Protein AF-A0A2E4A7Z7-F1 (afdb_monomer)

Sequence (314 aa):
MNSPKKRVFTAFFAGGCFWNVEKELSRVMGVKNTQVGYMKGNIYKPEWGINDTGKSVKVETVKVDFYPQSKYPIILERFFKIHNPRSLDHQGNDKGSQYRGVVFYNSLKQKRDFELFIRKKKINTSSLRTVLLKATTFQIAEDFHQKYSFQKPCKNTKTENSGVFNRICKNNTQKAESPKSGKYYTKDYRKGKMVGKYNCSCCGSPLYSSKDTYESGSGWPSFKEPIQRSFILLNERTNEIRCTQCGLHLGHRISETKKTLRYDCINSVCLNFVPDKSMGFKGGSTQRKRQFKSTISNDKYKELIKKKRKKKKL

Secondary structure (DSSP, 8-state):
--------EEEEEE-S-HHHHHHHHHTSTTEEEEEEEEEEE-TTS-SBS---S---EEEEEEEEEE-GGGTHHHHHHHHHHHS-TT-SSEETTEESGGG--EEEESSHHHHHHHHHHHHHTT--GGG--PEEEE---EEEPPTTTTTGGG-----S---S-HHHHIIIIITT-S--PPTT-SGGGSHHHHTT-S-EEEEETTT--EEEEGGGEE--SSSS-EESS-S-GGGEEE-TTT-EEEETTT--EEEEEEEETTTTEEEEEE-GGGEEEEE-TTS------------------HHHHHHHHHHHHHTT--

pLDDT: mean 80.91, std 18.43, range [28.27, 98.19]

Mean predicted aligned error: 13.25 Å

Solvent-accessible surface area (backbone atoms only — not comparable to full-atom values): 17428 Å² total; per-residue (Å²): 132,84,75,76,81,74,67,70,49,74,45,38,42,22,48,9,68,33,39,60,51,40,53,63,54,54,68,42,71,50,32,53,48,66,46,41,24,35,30,60,44,67,61,80,70,47,85,36,48,64,71,76,97,66,78,78,42,62,24,29,22,23,42,39,33,25,33,76,88,30,41,71,67,57,51,48,54,52,52,65,71,72,37,61,48,62,31,75,33,28,33,92,89,46,75,40,67,37,16,26,28,33,41,33,31,85,46,74,64,51,47,52,50,48,56,51,46,42,60,74,69,65,56,62,61,92,58,25,26,38,23,37,40,76,58,66,69,75,44,76,51,60,76,78,58,48,65,43,68,21,57,51,85,59,81,69,62,48,49,92,41,66,71,60,24,46,54,27,24,68,62,56,39,100,58,75,71,63,69,59,69,37,86,40,44,42,70,50,47,26,68,29,71,53,56,32,35,32,14,34,15,52,76,58,52,70,36,32,40,24,88,30,37,33,82,78,83,76,29,48,34,25,26,55,54,54,70,42,65,57,45,43,40,73,39,87,88,79,27,37,30,24,34,41,82,30,46,39,34,35,38,35,54,47,72,44,83,93,71,80,41,55,32,38,41,32,41,35,42,36,36,33,79,44,73,43,84,90,59,80,80,86,70,82,83,80,83,81,80,80,84,78,85,82,90,72,69,77,65,65,62,56,55,57,56,56,60,61,64,66,72,76,79,119

Nearest PDB structures (foldseek):
  7e43-assembly2_A  TM=4.566E-01  e=1.229E-20  Helicobacter pylori 26695
  7e43-assembly1_B  TM=4.561E-01  e=2.677E-20  Helicobacter pylori 26695
  2j89-assembly1_A  TM=8.208E-01  e=7.147E-12  Populus trichocarpa
  3bqe-assembly1_A  TM=8.181E-01  e=7.386E-11  Neisseria meningitidis Z2491
  3bqf-assembly1_A  TM=8.228E-01  e=2.598E-10  Neisseria meningitidis Z2491

Structure (mmCIF, N/CA/C/O backbone):
data_AF-A0A2E4A7Z7-F1
#
_entry.id   AF-A0A2E4A7Z7-F1
#
loop_
_atom_site.group_PDB
_atom_site.id
_atom_site.type_symbol
_atom_site.label_atom_id
_atom_site.label_alt_id
_atom_site.label_comp_id
_atom_site.label_asym_id
_atom_site.label_entity_id
_atom_site.label_seq_id
_atom_site.pdbx_PDB_ins_code
_atom_site.Cartn_x
_atom_site.Cartn_y
_atom_site.Cartn_z
_atom_site.occupancy
_atom_site.B_iso_or_equiv
_atom_site.auth_seq_id
_atom_site.auth_comp_id
_atom_site.auth_asym_id
_atom_site.auth_atom_id
_atom_site.pdbx_PDB_model_num
ATOM 1 N N . MET A 1 1 ? -8.202 11.595 -25.616 1.00 33.88 1 MET A N 1
ATOM 2 C CA . MET A 1 1 ? -9.377 11.635 -24.718 1.00 33.88 1 MET A CA 1
ATOM 3 C C . MET A 1 1 ? -8.927 11.216 -23.326 1.00 33.88 1 MET A C 1
ATOM 5 O O . MET A 1 1 ? -8.494 10.085 -23.157 1.00 33.88 1 MET A O 1
ATOM 9 N N . ASN A 1 2 ? -8.928 12.137 -22.360 1.00 36.78 2 ASN A N 1
ATOM 10 C CA . ASN A 1 2 ? -8.608 11.811 -20.969 1.00 36.78 2 ASN A CA 1
ATOM 11 C C . ASN A 1 2 ? -9.738 10.948 -20.400 1.00 36.78 2 ASN A C 1
ATOM 13 O O . ASN A 1 2 ? -10.866 11.422 -20.290 1.00 36.78 2 ASN A O 1
ATOM 17 N N . SER A 1 3 ? -9.449 9.697 -20.035 1.00 40.41 3 SER A N 1
ATOM 18 C CA . SER A 1 3 ? -10.377 8.879 -19.250 1.00 40.41 3 SER A CA 1
ATOM 19 C C . SER A 1 3 ? -10.831 9.679 -18.020 1.00 40.41 3 SER A C 1
ATOM 21 O O . SER A 1 3 ? -9.968 10.228 -17.323 1.00 40.41 3 SER A O 1
ATOM 23 N N . PRO A 1 4 ? -12.141 9.768 -17.721 1.00 45.22 4 PRO A N 1
ATOM 24 C CA . PRO A 1 4 ? -12.626 10.543 -16.585 1.00 45.22 4 PRO A CA 1
ATOM 25 C C . PRO A 1 4 ? -11.915 10.076 -15.311 1.00 45.22 4 PRO A C 1
ATOM 27 O O . PRO A 1 4 ? -11.806 8.870 -15.058 1.00 45.22 4 PRO A O 1
ATOM 30 N N . LYS A 1 5 ? -11.382 11.023 -14.521 1.00 55.19 5 LYS A N 1
ATOM 31 C CA . LYS A 1 5 ? -10.723 10.721 -13.240 1.00 55.19 5 LYS A CA 1
ATOM 32 C C . LYS A 1 5 ? -11.724 9.962 -12.367 1.00 55.19 5 LYS A C 1
ATOM 34 O O . LYS A 1 5 ? -12.629 10.558 -11.791 1.00 55.19 5 LYS A O 1
ATOM 39 N N . LYS A 1 6 ? -11.580 8.634 -12.290 1.00 68.50 6 LYS A N 1
ATOM 40 C CA . LYS A 1 6 ? -12.450 7.788 -11.464 1.00 68.50 6 LYS A CA 1
ATOM 41 C C . LYS A 1 6 ? -12.414 8.309 -10.030 1.00 68.50 6 LYS A C 1
ATOM 43 O O . LYS A 1 6 ? -11.330 8.443 -9.461 1.00 68.50 6 LYS A O 1
ATOM 48 N N . ARG A 1 7 ? -13.593 8.584 -9.463 1.00 86.75 7 ARG A N 1
ATOM 49 C CA . ARG A 1 7 ? -13.748 8.988 -8.061 1.00 86.75 7 ARG A CA 1
ATOM 50 C C . ARG A 1 7 ? -13.060 7.958 -7.163 1.00 86.75 7 ARG A C 1
ATOM 52 O O . ARG A 1 7 ? -13.212 6.757 -7.375 1.00 86.75 7 ARG A O 1
ATOM 59 N N . VAL A 1 8 ? -12.288 8.431 -6.191 1.00 88.19 8 VAL A N 1
ATOM 60 C CA . VAL A 1 8 ? -11.593 7.597 -5.203 1.00 88.19 8 VAL A CA 1
ATOM 61 C C . VAL A 1 8 ? -12.142 7.949 -3.830 1.00 88.19 8 VAL A C 1
ATOM 63 O O . VAL A 1 8 ? -12.360 9.122 -3.534 1.00 88.19 8 VAL A O 1
ATOM 66 N N . PHE A 1 9 ? -12.384 6.931 -3.017 1.00 94.06 9 PHE A N 1
ATOM 67 C CA . PHE A 1 9 ? -12.802 7.061 -1.627 1.00 94.06 9 PHE A CA 1
ATOM 68 C C . PHE A 1 9 ? -11.686 6.565 -0.714 1.00 94.06 9 PHE A C 1
ATOM 70 O O . PHE A 1 9 ? -10.897 5.716 -1.121 1.00 94.06 9 PHE A O 1
ATOM 77 N N . THR A 1 10 ? -11.657 7.060 0.520 1.00 96.06 10 THR A N 1
ATOM 78 C CA . THR A 1 10 ? -10.648 6.689 1.518 1.00 96.06 10 THR A CA 1
ATOM 79 C C . THR A 1 10 ? -11.323 6.141 2.766 1.00 96.06 10 THR A C 1
ATOM 81 O O . THR A 1 10 ? -12.335 6.687 3.201 1.00 96.06 10 THR A O 1
ATOM 84 N N . ALA A 1 11 ? -10.766 5.085 3.349 1.00 97.31 11 ALA A N 1
ATOM 85 C CA . ALA A 1 11 ? -11.168 4.504 4.627 1.00 97.31 11 ALA A CA 1
ATOM 86 C C . ALA A 1 11 ? -9.934 4.173 5.478 1.00 97.31 11 ALA A C 1
ATOM 88 O O . ALA A 1 11 ? -8.836 4.047 4.935 1.00 97.31 11 ALA A O 1
ATOM 89 N N . PHE A 1 12 ? -10.111 4.016 6.790 1.00 98.06 12 PHE A N 1
ATOM 90 C CA . PHE A 1 12 ? -9.013 3.749 7.717 1.00 98.06 12 PHE A CA 1
ATOM 91 C C . PHE A 1 12 ? -9.365 2.617 8.682 1.00 98.06 12 PHE A C 1
ATOM 93 O O . PHE A 1 12 ? -10.461 2.591 9.248 1.00 98.06 12 PHE A O 1
ATOM 100 N N . PHE A 1 13 ? -8.421 1.700 8.875 1.00 98.19 13 PHE A N 1
ATOM 101 C CA . PHE A 1 13 ? -8.607 0.495 9.679 1.00 98.19 13 PHE A CA 1
ATOM 102 C C . PHE A 1 13 ? -7.368 0.232 10.535 1.00 98.19 13 PHE A C 1
ATOM 104 O O . PHE A 1 13 ? -6.257 0.248 10.012 1.00 98.19 13 PHE A O 1
ATOM 111 N N . ALA A 1 14 ? -7.559 -0.050 11.817 1.00 96.88 14 ALA A N 1
ATOM 112 C CA . ALA A 1 14 ? -6.536 -0.530 12.739 1.00 96.88 14 ALA A CA 1
ATOM 113 C C . ALA A 1 14 ? -6.969 -1.886 13.290 1.00 96.88 14 ALA A C 1
ATOM 115 O O . ALA A 1 14 ? -8.140 -2.070 13.611 1.00 96.88 14 ALA A O 1
ATOM 116 N N . GLY A 1 15 ? -6.067 -2.854 13.376 1.00 95.94 15 GLY A N 1
ATOM 117 C CA . GLY A 1 15 ? -6.443 -4.212 13.768 1.00 95.94 15 GLY A CA 1
ATOM 118 C C . GLY A 1 15 ? -5.240 -5.106 13.978 1.00 95.94 15 GLY A C 1
ATOM 119 O O . GLY A 1 15 ? -5.210 -6.209 13.440 1.00 95.94 15 GLY A O 1
ATOM 120 N N . GLY A 1 16 ? -4.262 -4.621 14.743 1.00 95.12 16 GLY A N 1
ATOM 121 C CA . GLY A 1 16 ? -2.991 -5.301 14.993 1.00 95.12 16 GLY A CA 1
ATOM 122 C C . GLY A 1 16 ? -1.837 -4.639 14.259 1.00 95.12 16 GLY A C 1
ATOM 123 O O . GLY A 1 16 ? -1.984 -3.505 13.798 1.00 95.12 16 GLY A O 1
ATOM 124 N N . CYS A 1 17 ? -0.720 -5.359 14.115 1.00 95.88 17 CYS A N 1
ATOM 125 C CA . CYS A 1 17 ? 0.403 -4.896 13.309 1.00 95.88 17 CYS A CA 1
ATOM 126 C C . CYS A 1 17 ? -0.071 -4.507 11.897 1.00 95.88 17 CYS A C 1
ATOM 128 O O . CYS A 1 17 ? -0.540 -5.342 11.103 1.00 95.88 17 CYS A O 1
ATOM 130 N N . PHE A 1 18 ? 0.072 -3.227 11.554 1.00 96.94 18 PHE A N 1
ATOM 131 C CA . PHE A 1 18 ? -0.409 -2.670 10.290 1.00 96.94 18 PHE A CA 1
ATOM 132 C C . PHE A 1 18 ? 0.225 -3.307 9.045 1.00 96.94 18 PHE A C 1
ATOM 134 O O . PHE A 1 18 ? -0.343 -3.204 7.960 1.00 96.94 18 PHE A O 1
ATOM 141 N N . TRP A 1 19 ? 1.345 -4.028 9.176 1.00 93.50 19 TRP A N 1
ATOM 142 C CA . TRP A 1 19 ? 2.023 -4.692 8.068 1.00 93.50 19 TRP A CA 1
ATOM 143 C C . TRP A 1 19 ? 1.151 -5.793 7.472 1.00 93.50 19 TRP A C 1
ATOM 145 O O . TRP A 1 19 ? 0.995 -5.879 6.251 1.00 93.50 19 TRP A O 1
ATOM 155 N N . ASN A 1 20 ? 0.557 -6.624 8.331 1.00 92.81 20 ASN A N 1
ATOM 156 C CA . ASN A 1 20 ? -0.325 -7.692 7.882 1.00 92.81 20 ASN A CA 1
ATOM 157 C C . ASN A 1 20 ? -1.675 -7.129 7.419 1.00 92.81 20 ASN A C 1
ATOM 159 O O . ASN A 1 20 ? -2.183 -7.519 6.366 1.00 92.81 20 ASN A O 1
ATOM 163 N N . VAL A 1 21 ? -2.221 -6.154 8.155 1.00 96.31 21 VAL A N 1
ATOM 164 C CA . VAL A 1 21 ? -3.490 -5.503 7.798 1.00 96.31 21 VAL A CA 1
ATOM 165 C C . VAL A 1 21 ? -3.390 -4.847 6.416 1.00 96.31 21 VAL A C 1
ATOM 167 O O . VAL A 1 21 ? -4.259 -5.051 5.568 1.00 96.31 21 VAL A O 1
ATOM 170 N N . GLU A 1 22 ? -2.303 -4.124 6.136 1.00 94.69 22 GLU A N 1
ATOM 171 C CA . GLU A 1 22 ? -2.076 -3.474 4.846 1.00 94.69 22 GLU A CA 1
ATOM 172 C C . GLU A 1 22 ? -2.037 -4.488 3.705 1.00 94.69 22 GLU A C 1
ATOM 174 O O . GLU A 1 22 ? -2.700 -4.302 2.677 1.00 94.69 22 GLU A O 1
ATOM 179 N N . LYS A 1 23 ? -1.282 -5.573 3.894 1.00 89.00 23 LYS A N 1
ATOM 180 C CA . LYS A 1 23 ? -1.174 -6.658 2.921 1.00 89.00 23 LYS A CA 1
ATOM 181 C C . LYS A 1 23 ? -2.531 -7.248 2.589 1.00 89.00 23 LYS A C 1
ATOM 183 O O . LYS A 1 23 ? -2.858 -7.389 1.411 1.00 89.00 23 LYS A O 1
ATOM 188 N N . GLU A 1 24 ? -3.335 -7.565 3.593 1.00 92.00 24 GLU A N 1
ATOM 189 C CA . GLU A 1 24 ? -4.603 -8.238 3.349 1.00 92.00 24 GLU A CA 1
ATOM 190 C C . GLU A 1 24 ? -5.694 -7.316 2.797 1.00 92.00 24 GLU A C 1
ATOM 192 O O . GLU A 1 24 ? -6.495 -7.769 1.974 1.00 92.00 24 GLU A O 1
ATOM 197 N N . LEU A 1 25 ? -5.703 -6.030 3.164 1.00 93.69 25 LEU A N 1
ATOM 198 C CA . LEU A 1 25 ? -6.641 -5.056 2.597 1.00 93.69 25 LEU A CA 1
ATOM 199 C C . LEU A 1 25 ? -6.262 -4.634 1.173 1.00 93.69 25 LEU A C 1
ATOM 201 O O . LEU A 1 25 ? -7.148 -4.443 0.344 1.00 93.69 25 LEU A O 1
ATOM 205 N N . SER A 1 26 ? -4.969 -4.563 0.841 1.00 87.94 26 SER A N 1
ATOM 206 C CA . SER A 1 26 ? -4.518 -4.221 -0.520 1.00 87.94 26 SER A CA 1
ATOM 207 C C . SER A 1 26 ? -4.989 -5.200 -1.604 1.00 87.94 26 SER A C 1
ATOM 209 O O . SER A 1 26 ? -5.080 -4.835 -2.774 1.00 87.94 26 SER A O 1
ATOM 211 N N . ARG A 1 27 ? -5.290 -6.447 -1.221 1.00 84.44 27 ARG A N 1
ATOM 212 C CA . ARG A 1 27 ? -5.726 -7.523 -2.124 1.00 84.44 27 ARG A CA 1
ATOM 213 C C . ARG A 1 27 ? -7.213 -7.475 -2.453 1.00 84.44 27 ARG A C 1
ATOM 215 O O . ARG A 1 27 ? -7.669 -8.241 -3.300 1.00 84.44 27 ARG A O 1
ATOM 222 N N . VAL A 1 28 ? -7.981 -6.618 -1.784 1.00 87.12 28 VAL A N 1
ATOM 223 C CA . VAL A 1 28 ? -9.410 -6.479 -2.062 1.00 87.12 28 VAL A CA 1
ATOM 224 C C . VAL A 1 28 ? -9.587 -5.869 -3.450 1.00 87.12 28 VAL A C 1
ATOM 226 O O . VAL A 1 28 ? -9.039 -4.811 -3.759 1.00 87.12 28 VAL A O 1
ATOM 229 N N . MET A 1 29 ? -10.359 -6.543 -4.305 1.00 81.69 29 MET A N 1
ATOM 230 C CA . MET A 1 29 ? -10.572 -6.119 -5.688 1.00 81.69 29 MET A CA 1
ATOM 231 C C . MET A 1 29 ? -11.048 -4.666 -5.748 1.00 81.69 29 MET A C 1
ATOM 233 O O . MET A 1 29 ? -12.078 -4.338 -5.166 1.00 81.69 29 MET A O 1
ATOM 237 N N . GLY A 1 30 ? -10.300 -3.834 -6.486 1.00 81.38 30 GLY A N 1
ATOM 238 C CA . GLY A 1 30 ? -10.528 -2.406 -6.750 1.00 81.38 30 GLY A CA 1
ATOM 239 C C . GLY A 1 30 ? -10.060 -1.437 -5.647 1.00 81.38 30 GLY A C 1
ATOM 240 O O . GLY A 1 30 ? -10.239 -0.219 -5.792 1.00 81.38 30 GLY A O 1
ATOM 241 N N . VAL A 1 31 ? -9.429 -1.949 -4.583 1.00 86.62 31 VAL A N 1
ATOM 242 C CA . VAL A 1 31 ? -8.534 -1.124 -3.771 1.00 86.62 31 VAL A CA 1
ATOM 243 C C . VAL A 1 31 ? -7.460 -0.571 -4.703 1.00 86.62 31 VAL A C 1
ATOM 245 O O . VAL A 1 31 ? -6.846 -1.290 -5.491 1.00 86.62 31 VAL A O 1
ATOM 248 N N . LYS A 1 32 ? -7.314 0.751 -4.673 1.00 81.19 32 LYS A N 1
ATOM 249 C CA . LYS A 1 32 ? -6.392 1.507 -5.514 1.00 81.19 32 LYS A CA 1
ATOM 250 C C . LYS A 1 32 ? -5.023 1.596 -4.855 1.00 81.19 32 LYS A C 1
ATOM 252 O O . LYS A 1 32 ? -4.023 1.428 -5.541 1.00 81.19 32 LYS A O 1
ATOM 257 N N . ASN A 1 33 ? -4.991 1.931 -3.569 1.00 83.44 33 ASN A N 1
ATOM 258 C CA . ASN A 1 33 ? -3.760 2.147 -2.824 1.00 83.44 33 ASN A CA 1
ATOM 259 C C . ASN A 1 33 ? -3.978 1.864 -1.334 1.00 83.44 33 ASN A C 1
ATOM 261 O O . ASN A 1 33 ? -5.088 2.013 -0.826 1.00 83.44 33 ASN A O 1
ATOM 265 N N . THR A 1 34 ? -2.905 1.506 -0.636 1.00 90.88 34 THR A N 1
ATOM 266 C CA . THR A 1 34 ? -2.878 1.463 0.830 1.00 90.88 34 THR A CA 1
ATOM 267 C C . THR A 1 34 ? -1.634 2.172 1.361 1.00 90.88 34 THR A C 1
ATOM 269 O O . THR A 1 34 ? -0.652 2.292 0.630 1.00 90.88 34 THR A O 1
ATOM 272 N N . GLN A 1 35 ? -1.683 2.684 2.586 1.00 91.31 35 GLN A N 1
ATOM 273 C CA . GLN A 1 35 ? -0.528 3.252 3.291 1.00 91.31 35 GLN A CA 1
ATOM 274 C C . GLN A 1 35 ? -0.660 2.928 4.776 1.00 91.31 35 GLN A C 1
ATOM 276 O O . GLN A 1 35 ? -1.773 2.971 5.306 1.00 91.31 35 GLN A O 1
ATOM 281 N N . VAL A 1 36 ? 0.453 2.648 5.447 1.00 94.75 36 VAL A N 1
ATOM 282 C CA . VAL A 1 36 ? 0.473 2.460 6.903 1.00 94.75 36 VAL A CA 1
ATOM 283 C C . VAL A 1 36 ? 0.872 3.743 7.619 1.00 94.75 36 VAL A C 1
ATOM 285 O O . VAL A 1 36 ? 1.566 4.604 7.073 1.00 94.75 36 VAL A O 1
ATOM 288 N N . GLY A 1 37 ? 0.380 3.907 8.835 1.00 94.94 37 GLY A N 1
ATOM 289 C CA . GLY A 1 37 ? 0.603 5.099 9.630 1.00 94.94 37 GLY A CA 1
ATOM 290 C C . GLY A 1 37 ? -0.004 4.976 11.010 1.00 94.94 37 G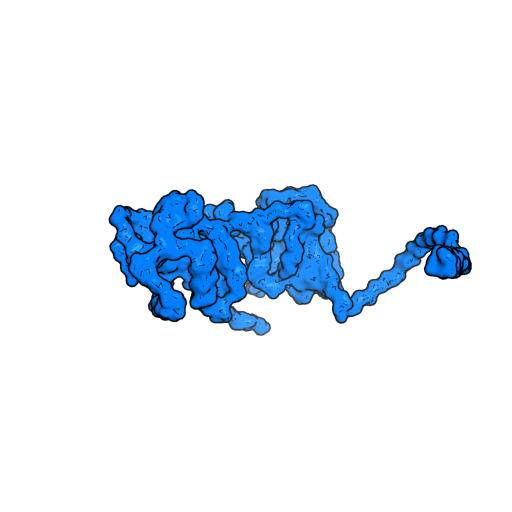LY A C 1
ATOM 291 O O . GLY A 1 37 ? -0.428 3.906 11.433 1.00 94.94 37 GLY A O 1
ATOM 292 N N . TYR A 1 38 ? -0.075 6.102 11.694 1.00 94.06 38 TYR A N 1
ATOM 293 C CA . TYR A 1 38 ? -0.579 6.209 13.047 1.00 94.06 38 TYR A CA 1
ATOM 294 C C . TYR A 1 38 ? -1.746 7.190 13.065 1.00 94.06 38 TYR A C 1
ATOM 296 O O . TYR A 1 38 ? -1.661 8.286 12.505 1.00 94.06 38 TYR A O 1
ATOM 304 N N . MET A 1 39 ? -2.840 6.823 13.724 1.00 93.19 39 MET A N 1
ATOM 305 C CA . MET A 1 39 ? -3.963 7.728 13.961 1.00 93.19 39 MET A CA 1
ATOM 306 C C . MET A 1 39 ? -4.242 7.799 15.458 1.00 93.19 39 MET A C 1
ATOM 308 O O . MET A 1 39 ? -4.220 6.782 16.152 1.00 93.19 39 MET A O 1
ATOM 312 N N . LYS A 1 40 ? -4.483 9.008 15.976 1.00 84.56 40 LYS A N 1
ATOM 313 C CA . LYS A 1 40 ? -4.916 9.164 17.367 1.00 84.56 40 LYS A CA 1
ATOM 314 C C . LYS A 1 40 ? -6.379 8.752 17.476 1.00 84.56 40 LYS A C 1
ATOM 316 O O . LYS A 1 40 ? -7.243 9.360 16.839 1.00 84.56 40 LYS A O 1
ATOM 321 N N . GLY A 1 41 ? -6.649 7.747 18.299 1.00 67.62 41 GLY A N 1
ATOM 322 C CA . GLY A 1 41 ? -8.003 7.374 18.687 1.00 67.62 41 GLY A CA 1
ATOM 323 C C . GLY A 1 41 ? -8.315 7.943 20.062 1.00 67.62 41 GLY A C 1
ATOM 324 O O . GLY A 1 41 ? -7.679 7.551 21.040 1.00 67.62 41 GLY A O 1
ATOM 325 N N . ASN A 1 42 ? -9.304 8.837 20.160 1.00 68.69 42 ASN A N 1
ATOM 326 C CA . ASN A 1 42 ? -9.920 9.094 21.458 1.00 68.69 42 ASN A CA 1
ATOM 327 C C . ASN A 1 42 ? -10.848 7.921 21.787 1.00 68.69 42 ASN A C 1
ATOM 329 O O . ASN A 1 42 ? -12.047 7.950 21.520 1.00 68.69 42 ASN A O 1
ATOM 333 N N . ILE A 1 43 ? -10.256 6.870 22.343 1.00 61.91 43 ILE A N 1
ATOM 334 C CA . ILE A 1 43 ? -10.953 5.653 22.747 1.00 61.91 43 ILE A CA 1
ATOM 335 C C . ILE A 1 43 ? -11.823 5.865 24.002 1.00 61.91 43 ILE A C 1
ATOM 337 O O . ILE A 1 43 ? -12.453 4.933 24.467 1.00 61.91 43 ILE A O 1
ATOM 341 N N . TYR A 1 44 ? -11.938 7.072 24.557 1.00 58.09 44 TYR A N 1
ATOM 342 C CA . TYR A 1 44 ? -12.766 7.295 25.748 1.00 58.09 44 TYR A CA 1
ATOM 343 C C . TYR A 1 44 ? -14.278 7.395 25.449 1.00 58.09 44 TYR A C 1
ATOM 345 O O . TYR A 1 44 ? -15.098 7.065 26.298 1.00 58.09 44 TYR A O 1
ATOM 353 N N . LYS A 1 45 ? -14.674 7.819 24.241 1.00 62.06 45 LYS A N 1
ATOM 354 C CA . LYS A 1 45 ? -16.089 7.901 23.820 1.00 62.06 45 LYS A CA 1
ATOM 355 C C . LYS A 1 45 ? -16.272 7.322 22.418 1.00 62.06 45 LYS A C 1
ATOM 357 O O . LYS A 1 45 ? -16.435 8.086 21.462 1.00 62.06 45 LYS A O 1
ATOM 362 N N . PRO A 1 46 ? -16.178 5.993 22.256 1.00 59.78 46 PRO A N 1
ATOM 363 C CA . PRO A 1 46 ? -16.452 5.396 20.966 1.00 59.78 46 PRO A CA 1
ATOM 364 C C . PRO A 1 46 ? -17.939 5.527 20.630 1.00 59.78 46 PRO A C 1
ATOM 366 O O . PRO A 1 46 ? -18.792 5.496 21.512 1.00 59.78 46 PRO A O 1
ATOM 369 N N . GLU A 1 47 ? -18.262 5.634 19.343 1.00 64.56 47 GLU A N 1
ATOM 370 C CA . GLU A 1 47 ? -19.663 5.554 18.914 1.00 64.56 47 GLU A CA 1
ATOM 371 C C . GLU A 1 47 ? -20.181 4.107 18.954 1.00 64.56 47 GLU A C 1
ATOM 373 O O . GLU A 1 47 ? -21.386 3.890 19.010 1.00 64.56 47 GLU A O 1
ATOM 378 N N . TRP A 1 48 ? -19.263 3.129 18.935 1.00 55.84 48 TRP A N 1
ATOM 379 C CA . TRP A 1 48 ? -19.521 1.691 19.052 1.00 55.84 48 TRP A CA 1
ATOM 380 C C . TRP A 1 48 ? -18.354 0.956 19.726 1.00 55.84 48 TRP A C 1
ATOM 382 O O . TRP A 1 48 ? -17.202 1.254 19.416 1.00 55.84 48 TRP A O 1
ATOM 392 N N . GLY A 1 49 ? -18.658 -0.064 20.540 1.00 54.91 49 GLY A N 1
ATOM 393 C CA . GLY A 1 49 ? -17.699 -0.956 21.217 1.00 54.91 49 GLY A CA 1
ATOM 394 C C . GLY A 1 49 ? -17.406 -0.566 22.675 1.00 54.91 49 GLY A C 1
ATOM 395 O O . GLY A 1 49 ? -17.731 0.538 23.102 1.00 54.91 49 GLY A O 1
ATOM 396 N N . ILE A 1 50 ? -16.829 -1.494 23.450 1.00 56.72 50 ILE A N 1
ATOM 397 C CA . ILE A 1 50 ? -16.524 -1.307 24.884 1.00 56.72 50 ILE A CA 1
ATOM 398 C C . ILE A 1 50 ? -15.036 -1.003 25.073 1.00 56.72 50 ILE A C 1
ATOM 400 O O . ILE A 1 50 ? -14.189 -1.745 24.569 1.00 56.72 50 ILE A O 1
ATOM 404 N N . ASN A 1 51 ? -14.727 0.044 25.844 1.00 60.25 51 ASN A N 1
ATOM 405 C CA . ASN A 1 51 ? -13.363 0.453 26.174 1.00 60.25 51 ASN A CA 1
ATOM 406 C C . ASN A 1 51 ? -13.138 0.486 27.686 1.00 60.25 51 ASN A C 1
ATOM 408 O O . ASN A 1 51 ? -14.067 0.753 28.444 1.00 60.25 51 ASN A O 1
ATOM 412 N N . ASP A 1 52 ? -11.895 0.224 28.086 1.00 50.94 52 ASP A N 1
ATOM 413 C CA . ASP A 1 52 ? -11.414 0.412 29.451 1.00 50.94 52 ASP A CA 1
ATOM 414 C C . ASP A 1 52 ? -10.621 1.728 29.536 1.00 50.94 52 ASP A C 1
ATOM 416 O O . ASP A 1 52 ? -10.083 2.226 28.541 1.00 50.94 52 ASP A O 1
ATOM 420 N N . THR A 1 53 ? -10.634 2.318 30.721 1.00 47.38 53 THR A N 1
ATOM 421 C CA . THR A 1 53 ? -10.148 3.650 31.083 1.00 47.38 53 THR A CA 1
ATOM 422 C C . THR A 1 53 ? -8.665 3.864 30.736 1.00 47.38 53 THR A C 1
ATOM 424 O O . THR A 1 53 ? -7.764 3.300 31.347 1.00 47.38 53 THR A O 1
ATOM 427 N N . GLY A 1 54 ? -8.379 4.709 29.736 1.00 53.69 54 GLY A N 1
ATOM 428 C CA . GLY A 1 54 ? -7.008 5.002 29.296 1.00 53.69 54 GLY A CA 1
ATOM 429 C C . GLY A 1 54 ? -6.866 6.272 28.441 1.00 53.69 54 GLY A C 1
ATOM 430 O O . GLY A 1 54 ? -7.836 6.773 27.871 1.00 53.69 54 GLY A O 1
ATOM 431 N N . LYS A 1 55 ? -5.637 6.816 28.375 1.00 55.78 55 LYS A N 1
ATOM 432 C CA . LYS A 1 55 ? -5.255 8.050 27.644 1.00 55.78 55 LYS A CA 1
ATOM 433 C C . LYS A 1 55 ? -5.333 7.880 26.112 1.00 55.78 55 LYS A C 1
ATOM 435 O O . LYS A 1 55 ? -5.283 6.770 25.594 1.00 55.78 55 LYS A O 1
ATOM 440 N N . SER A 1 56 ? -5.387 8.996 25.371 1.00 63.69 56 SER A N 1
ATOM 441 C CA . SER A 1 56 ? -5.285 9.021 23.896 1.00 63.69 56 SER A CA 1
ATOM 442 C C . SER A 1 56 ? -4.032 8.285 23.409 1.00 63.69 56 SER A C 1
ATOM 444 O O . SER A 1 56 ? -2.915 8.723 23.678 1.00 63.69 56 SER A O 1
ATOM 446 N N . VAL A 1 57 ? -4.216 7.246 22.597 1.00 73.31 57 VAL A N 1
ATOM 447 C CA . VAL A 1 57 ? -3.139 6.404 22.053 1.00 73.31 57 VAL A CA 1
ATOM 448 C C . VAL A 1 57 ? -3.000 6.585 20.543 1.00 73.31 57 VAL A C 1
ATOM 450 O O . VAL A 1 57 ? -3.977 6.844 19.832 1.00 73.31 57 VAL A O 1
ATOM 453 N N . LYS A 1 58 ? -1.762 6.491 20.046 1.00 84.88 58 LYS A N 1
ATOM 454 C CA . LYS A 1 58 ? -1.489 6.369 18.610 1.00 84.88 58 LYS A CA 1
ATOM 455 C C . LYS A 1 58 ? -1.702 4.908 18.222 1.00 84.88 58 LYS A C 1
ATOM 457 O O . LYS A 1 58 ? -1.027 4.039 18.759 1.00 84.88 58 LYS A O 1
ATOM 462 N N . VAL A 1 59 ? -2.633 4.659 17.311 1.00 92.69 59 VAL A N 1
ATOM 463 C CA . VAL A 1 59 ? -2.990 3.310 16.860 1.00 92.69 59 VAL A CA 1
ATOM 464 C C . VAL A 1 59 ? -2.405 3.068 15.475 1.00 92.69 59 VAL A C 1
ATOM 466 O O . VAL A 1 59 ? -2.530 3.928 14.593 1.00 92.69 59 VAL A O 1
ATOM 469 N N . GLU A 1 60 ? -1.787 1.908 15.271 1.00 96.12 60 GLU A N 1
ATOM 470 C CA . GLU A 1 60 ? -1.314 1.473 13.960 1.00 96.12 60 GLU A CA 1
ATOM 471 C C . GLU A 1 60 ? -2.493 1.319 13.000 1.00 96.12 60 GLU A C 1
ATOM 473 O O . GLU A 1 60 ? -3.402 0.517 13.196 1.00 96.12 60 GLU A O 1
ATOM 478 N N . THR A 1 61 ? -2.500 2.140 11.957 1.00 97.62 61 THR A N 1
ATOM 479 C CA . THR A 1 61 ? -3.650 2.350 11.085 1.00 97.62 61 THR A CA 1
ATOM 480 C C . THR A 1 61 ? -3.244 2.197 9.626 1.00 97.62 61 THR A C 1
ATOM 482 O O . THR A 1 61 ? -2.224 2.718 9.177 1.00 97.62 61 THR A O 1
ATOM 485 N N . VAL A 1 62 ? -4.090 1.529 8.852 1.00 98.12 62 VAL A N 1
ATOM 486 C CA . VAL A 1 62 ? -3.984 1.410 7.401 1.00 98.12 62 VAL A CA 1
ATOM 487 C C . VAL A 1 62 ? -4.983 2.357 6.750 1.00 98.12 62 VAL A C 1
ATOM 489 O O . VAL A 1 62 ? -6.193 2.205 6.919 1.00 98.12 62 VAL A O 1
ATOM 492 N N . LYS A 1 63 ? -4.485 3.302 5.952 1.00 97.69 63 LYS A N 1
ATOM 493 C CA . LYS A 1 63 ? -5.280 4.074 4.992 1.00 97.69 63 LYS A CA 1
ATOM 494 C C . LYS A 1 63 ? -5.521 3.224 3.748 1.00 97.69 63 LYS A C 1
ATOM 496 O O . LYS A 1 63 ? -4.574 2.690 3.176 1.00 97.69 63 LYS A O 1
ATOM 501 N N . VAL A 1 64 ? -6.770 3.132 3.304 1.00 95.88 64 VAL A N 1
ATOM 502 C CA . VAL A 1 64 ? -7.194 2.385 2.114 1.00 95.88 64 VAL A CA 1
ATOM 503 C C . VAL A 1 64 ? -7.911 3.330 1.161 1.00 95.88 64 VAL A C 1
ATOM 505 O O . VAL A 1 64 ? -9.009 3.798 1.455 1.00 95.88 64 VAL A O 1
ATOM 508 N N . ASP A 1 65 ? -7.307 3.578 0.003 1.00 93.38 65 ASP A N 1
ATOM 509 C CA . ASP A 1 65 ? -7.927 4.306 -1.100 1.00 93.38 65 ASP A CA 1
ATOM 510 C C . ASP A 1 65 ? -8.527 3.299 -2.083 1.00 93.38 65 ASP A C 1
ATOM 512 O O . ASP A 1 65 ? -7.846 2.373 -2.526 1.00 93.38 65 ASP A O 1
ATOM 516 N N . PHE A 1 66 ? -9.790 3.464 -2.460 1.00 89.81 66 PHE A N 1
ATOM 517 C CA . PHE A 1 66 ? -10.512 2.494 -3.280 1.00 89.81 66 PHE A CA 1
ATOM 518 C C . PHE A 1 66 ? -11.463 3.164 -4.269 1.00 89.81 66 PHE A C 1
ATOM 520 O O . PHE A 1 66 ? -11.951 4.277 -4.063 1.00 89.81 66 PHE A O 1
ATOM 527 N N . TYR A 1 67 ? -11.714 2.480 -5.380 1.00 87.12 67 TYR A N 1
ATOM 528 C CA . TYR A 1 67 ? -12.689 2.922 -6.369 1.00 87.12 67 TYR A CA 1
ATOM 529 C C . TYR A 1 67 ? -14.110 2.462 -5.991 1.00 87.12 67 TYR A C 1
ATOM 531 O O . TYR A 1 67 ? -14.252 1.485 -5.253 1.00 87.12 67 TYR A O 1
ATOM 539 N N . PRO A 1 68 ? -15.172 3.096 -6.530 1.00 84.44 68 PRO A N 1
ATOM 540 C CA . PRO A 1 68 ? -16.560 2.746 -6.226 1.00 84.44 68 PRO A CA 1
ATOM 541 C C . PRO A 1 68 ? -16.896 1.248 -6.331 1.00 84.44 68 PRO A C 1
ATOM 543 O O . PRO A 1 68 ? -17.730 0.764 -5.565 1.00 84.44 68 PRO A O 1
ATOM 546 N N . GLN A 1 69 ? -16.239 0.499 -7.230 1.00 75.69 69 GLN A N 1
ATOM 547 C CA . GLN A 1 69 ? -16.473 -0.943 -7.370 1.00 75.69 69 GLN A CA 1
ATOM 548 C C . GLN A 1 69 ? -16.140 -1.758 -6.108 1.00 75.69 69 GLN A C 1
ATOM 550 O O . GLN A 1 69 ? -16.794 -2.761 -5.847 1.00 75.69 69 GLN A O 1
ATOM 555 N N . SER A 1 70 ? -15.188 -1.315 -5.284 1.00 71.06 70 SER A N 1
ATOM 556 C CA . SER A 1 70 ? -14.737 -2.029 -4.075 1.00 71.06 70 SER A CA 1
ATOM 557 C C . SER A 1 70 ? -15.562 -1.746 -2.841 1.00 71.06 70 SER A C 1
ATOM 559 O O . SER A 1 70 ? -15.052 -1.974 -1.751 1.00 71.06 70 SER A O 1
ATOM 561 N N . LYS A 1 71 ? -16.772 -1.192 -3.024 1.00 87.38 71 LYS A N 1
ATOM 562 C CA . LYS A 1 71 ? -17.785 -0.832 -2.018 1.00 87.38 71 LYS A CA 1
ATOM 563 C C . LYS A 1 71 ? -17.326 -1.064 -0.576 1.00 87.38 71 LYS A C 1
ATOM 565 O O . LYS A 1 71 ? -17.136 -2.206 -0.178 1.00 87.38 71 LYS A O 1
ATOM 570 N N . TYR A 1 72 ? -17.269 -0.008 0.230 1.00 93.81 72 TYR A N 1
ATOM 571 C CA . TYR A 1 72 ? -16.818 -0.036 1.630 1.00 93.81 72 TYR A CA 1
ATOM 572 C C . TYR A 1 72 ? -17.202 -1.301 2.456 1.00 93.81 72 TYR A C 1
ATOM 574 O O . TYR A 1 72 ? -16.315 -1.842 3.118 1.00 93.81 72 TYR A O 1
ATOM 582 N N . PRO A 1 73 ? -18.425 -1.876 2.355 1.00 94.44 73 PRO A N 1
ATOM 583 C CA . PRO A 1 73 ? -18.766 -3.157 2.995 1.00 94.44 73 PRO A CA 1
ATOM 584 C C . PRO A 1 73 ? -17.883 -4.371 2.644 1.00 94.44 73 PRO A C 1
ATOM 586 O O . PRO A 1 73 ? -17.695 -5.240 3.489 1.00 94.44 73 PRO A O 1
ATOM 589 N N . ILE A 1 74 ? -17.328 -4.456 1.432 1.00 93.75 74 ILE A N 1
ATOM 590 C CA . ILE A 1 74 ? -16.419 -5.543 1.019 1.00 93.75 74 ILE A CA 1
ATOM 591 C C . ILE A 1 74 ? -15.082 -5.418 1.759 1.00 93.75 74 ILE A C 1
ATOM 593 O O . ILE A 1 74 ? -14.515 -6.414 2.208 1.00 93.75 74 ILE A O 1
ATOM 597 N N . ILE A 1 75 ? -14.592 -4.185 1.922 1.00 96.56 75 ILE A N 1
ATOM 598 C CA . ILE A 1 75 ? -13.365 -3.900 2.674 1.00 96.56 75 ILE A CA 1
ATOM 599 C C . ILE A 1 75 ? -13.591 -4.193 4.163 1.00 96.56 75 ILE A C 1
ATOM 601 O O . ILE A 1 75 ? -12.746 -4.843 4.774 1.00 96.56 75 ILE A O 1
ATOM 605 N N . LEU A 1 76 ? -14.751 -3.812 4.720 1.00 97.31 76 LEU A N 1
ATOM 606 C CA . LEU A 1 76 ? -15.162 -4.205 6.075 1.00 97.31 76 LEU A CA 1
ATOM 607 C C . LEU A 1 76 ? -15.183 -5.726 6.237 1.00 97.31 76 LEU A C 1
ATOM 609 O O . LEU A 1 76 ? -14.615 -6.250 7.190 1.00 97.31 76 LEU A O 1
ATOM 613 N N . GLU A 1 77 ? -15.776 -6.452 5.289 1.00 96.38 77 GLU A N 1
ATOM 614 C CA . GLU A 1 77 ? -15.800 -7.911 5.344 1.00 96.38 77 GLU A CA 1
ATOM 615 C C . GLU A 1 77 ? -14.392 -8.513 5.352 1.00 96.38 77 GLU A C 1
ATOM 617 O O . GLU A 1 77 ? -14.131 -9.442 6.118 1.00 96.38 77 GLU A O 1
ATOM 622 N N . ARG A 1 78 ? -13.465 -7.981 4.542 1.00 96.81 78 ARG A N 1
ATOM 623 C CA . ARG A 1 78 ? -12.070 -8.428 4.591 1.00 96.81 78 ARG A CA 1
ATOM 624 C C . ARG A 1 78 ? -11.436 -8.102 5.937 1.00 96.81 78 ARG A C 1
ATOM 626 O O . ARG A 1 78 ? -10.807 -8.983 6.510 1.00 96.81 78 ARG A O 1
ATOM 633 N N . PHE A 1 79 ? -11.626 -6.886 6.442 1.00 98.06 79 PHE A N 1
ATOM 634 C CA . PHE A 1 79 ? -11.075 -6.435 7.716 1.00 98.06 79 PHE A CA 1
ATOM 635 C C . PHE A 1 79 ? -11.523 -7.328 8.885 1.00 98.06 79 PHE A C 1
ATOM 637 O O . PHE A 1 79 ? -10.682 -7.850 9.611 1.00 98.06 79 PHE A O 1
ATOM 644 N N . PHE A 1 80 ? -12.820 -7.607 9.025 1.00 97.06 80 PHE A N 1
ATOM 645 C CA . PHE A 1 80 ? -13.350 -8.479 10.087 1.00 97.06 80 PHE A CA 1
ATOM 646 C C . PHE A 1 80 ? -12.952 -9.961 9.955 1.00 97.06 80 PHE A C 1
ATOM 648 O O . PHE A 1 80 ? -13.133 -10.717 10.903 1.00 97.06 80 PHE A O 1
ATOM 655 N N . LYS A 1 81 ? -12.392 -10.387 8.813 1.00 96.62 81 LYS A N 1
ATOM 656 C CA . LYS A 1 81 ? -11.825 -11.736 8.627 1.00 96.62 81 LYS A CA 1
ATOM 657 C C . LYS A 1 81 ? -10.349 -11.844 9.024 1.00 96.62 81 LYS A C 1
ATOM 659 O O . LYS A 1 81 ? -9.852 -12.960 9.114 1.00 96.62 81 LYS A O 1
ATOM 664 N N . ILE A 1 82 ? -9.639 -10.724 9.188 1.00 95.88 82 ILE A N 1
ATOM 665 C CA . ILE A 1 82 ? -8.173 -10.708 9.378 1.00 95.88 82 ILE A CA 1
ATOM 666 C C . ILE A 1 82 ? -7.725 -10.226 10.764 1.00 95.88 82 ILE A C 1
ATOM 668 O O . ILE A 1 82 ? -6.530 -10.241 11.035 1.00 95.88 82 ILE A O 1
ATOM 672 N N . HIS A 1 83 ? -8.657 -9.807 11.624 1.00 96.12 83 HIS A N 1
ATOM 673 C CA . HIS A 1 83 ? -8.399 -9.454 13.023 1.00 96.12 83 HIS A CA 1
ATOM 674 C C . HIS A 1 83 ? -9.458 -10.099 13.926 1.00 96.12 83 HIS A C 1
ATOM 676 O O . HIS A 1 83 ? -10.543 -10.452 13.461 1.00 96.12 83 HIS A O 1
ATOM 682 N N . ASN A 1 84 ? -9.162 -10.232 15.217 1.00 95.88 84 ASN A N 1
ATOM 683 C CA . ASN A 1 84 ? -10.122 -10.652 16.230 1.00 95.88 84 ASN A CA 1
ATOM 684 C C . ASN A 1 84 ? -10.902 -9.428 16.752 1.00 95.88 84 ASN A C 1
ATOM 686 O O . ASN A 1 84 ? -10.329 -8.621 17.491 1.00 95.88 84 ASN A O 1
ATOM 690 N N . PRO A 1 85 ? -12.206 -9.288 16.444 1.00 95.19 85 PRO A N 1
ATOM 691 C CA . PRO A 1 85 ? -12.980 -8.112 16.831 1.00 95.19 85 PRO A CA 1
ATOM 692 C C . PRO A 1 85 ? -13.406 -8.099 18.307 1.00 95.19 85 PRO A C 1
ATOM 694 O O . PRO A 1 85 ? -14.001 -7.125 18.765 1.00 95.19 85 PRO A O 1
ATOM 697 N N . ARG A 1 86 ? -13.140 -9.178 19.055 1.00 94.06 86 ARG A N 1
ATOM 698 C CA . ARG A 1 86 ? -13.443 -9.307 20.493 1.00 94.06 86 ARG A CA 1
ATOM 699 C C . ARG A 1 86 ? -12.227 -9.076 21.386 1.00 94.06 86 ARG A C 1
ATOM 701 O O . ARG A 1 86 ? -12.336 -9.152 22.603 1.00 94.06 86 ARG A O 1
ATOM 708 N N . SER A 1 87 ? -11.076 -8.825 20.776 1.00 92.25 87 SER A N 1
ATOM 709 C CA . SER A 1 87 ? -9.809 -8.656 21.471 1.00 92.25 87 SER A CA 1
ATOM 710 C C . SER A 1 87 ? -9.620 -7.222 21.964 1.00 92.25 87 SER A C 1
ATOM 712 O O . SER A 1 87 ? -9.844 -6.276 21.205 1.00 92.25 87 SER A O 1
ATOM 714 N N . LEU A 1 88 ? -9.193 -7.059 23.217 1.00 90.25 88 LEU A N 1
ATOM 715 C CA . LEU A 1 88 ? -8.897 -5.761 23.826 1.00 90.25 88 LEU A CA 1
ATOM 716 C C . LEU A 1 88 ? -7.383 -5.521 23.802 1.00 90.25 88 LEU A C 1
ATOM 718 O O . LEU A 1 88 ? -6.650 -6.271 24.428 1.00 90.25 88 LEU A O 1
ATOM 722 N N . ASP A 1 89 ? -6.917 -4.489 23.094 1.00 89.38 89 ASP A N 1
ATOM 723 C CA . ASP A 1 89 ? -5.498 -4.078 23.066 1.00 89.38 89 ASP A CA 1
ATOM 724 C C . ASP A 1 89 ? -4.491 -5.193 22.735 1.00 89.38 89 ASP A C 1
ATOM 726 O O . ASP A 1 89 ? -3.338 -5.156 23.158 1.00 89.38 89 ASP A O 1
ATOM 730 N N . HIS A 1 90 ? -4.902 -6.191 21.955 1.00 92.12 90 HIS A N 1
ATOM 731 C CA . HIS A 1 90 ? -3.977 -7.151 21.364 1.00 92.12 90 HIS A CA 1
ATOM 732 C C . HIS A 1 90 ? -4.543 -7.764 20.081 1.00 92.12 90 HIS A C 1
ATOM 734 O O . HIS A 1 90 ? -5.761 -7.813 19.888 1.00 92.12 90 HIS A O 1
ATOM 740 N N . GLN A 1 91 ? -3.676 -8.264 19.204 1.00 94.44 91 GLN A N 1
ATOM 741 C CA . GLN A 1 91 ? -4.044 -9.056 18.028 1.00 94.44 91 GLN A CA 1
ATOM 742 C C . GLN A 1 91 ? -2.994 -10.143 17.806 1.00 94.44 91 GLN A C 1
ATOM 744 O O . GLN A 1 91 ? -1.841 -9.860 17.496 1.00 94.44 91 GLN A O 1
ATOM 749 N N . GLY A 1 92 ? -3.384 -11.406 17.993 1.00 92.56 92 GLY A N 1
ATOM 750 C CA . GLY A 1 92 ? -2.413 -12.499 18.047 1.00 92.56 92 GLY A CA 1
ATOM 751 C C . GLY A 1 92 ? -1.393 -12.264 19.165 1.00 92.56 92 GLY A C 1
ATOM 752 O O . GLY A 1 92 ? -1.784 -12.052 20.314 1.00 92.56 92 GLY A O 1
ATOM 753 N N . ASN A 1 93 ? -0.106 -12.277 18.811 1.00 92.00 93 ASN A N 1
ATOM 754 C CA . ASN A 1 93 ? 1.004 -12.060 19.744 1.00 92.00 93 ASN A CA 1
ATOM 755 C C . ASN A 1 93 ? 1.308 -10.573 20.000 1.00 92.00 93 ASN A C 1
ATOM 757 O O . ASN A 1 93 ? 2.023 -10.262 20.951 1.00 92.00 93 ASN A O 1
ATOM 761 N N . ASP A 1 94 ? 0.761 -9.664 19.187 1.00 90.62 94 ASP A N 1
ATOM 762 C CA . ASP A 1 94 ? 0.992 -8.226 19.313 1.00 90.62 94 ASP A CA 1
ATOM 763 C C . ASP A 1 94 ? 0.129 -7.672 20.453 1.00 90.62 94 ASP A C 1
ATOM 765 O O . ASP A 1 94 ? -1.100 -7.675 20.356 1.00 90.62 94 ASP A O 1
ATOM 769 N N . LYS A 1 95 ? 0.758 -7.209 21.541 1.00 91.62 95 LYS A N 1
ATOM 770 C CA . LYS A 1 95 ? 0.089 -6.675 22.742 1.00 91.62 95 LYS A CA 1
ATOM 771 C C . LYS A 1 95 ? 0.365 -5.182 22.908 1.00 91.62 95 LYS A C 1
ATOM 773 O O . LYS A 1 95 ? 1.499 -4.736 22.746 1.00 91.62 95 LYS A O 1
ATOM 778 N N . GLY A 1 96 ? -0.669 -4.420 23.241 1.00 88.75 96 GLY A N 1
ATOM 779 C CA . GLY A 1 96 ? -0.621 -2.975 23.423 1.00 88.75 96 GLY A CA 1
ATOM 780 C C . GLY A 1 96 ? -1.778 -2.257 22.730 1.00 88.75 96 GLY A C 1
ATOM 781 O O . GLY A 1 96 ? -2.322 -2.705 21.719 1.00 88.75 96 GLY A O 1
ATOM 782 N N . SER A 1 97 ? -2.142 -1.095 23.263 1.00 88.19 97 SER A N 1
ATOM 783 C CA . SER A 1 97 ? -3.262 -0.289 22.771 1.00 88.19 97 SER A CA 1
ATOM 784 C C . SER A 1 97 ? -3.069 0.245 21.351 1.00 88.19 97 SER A C 1
ATOM 786 O O . SER A 1 97 ? -4.045 0.500 20.643 1.00 88.19 97 SER A O 1
ATOM 788 N N . GLN A 1 98 ? -1.822 0.321 20.882 1.00 89.38 98 GLN A N 1
ATOM 789 C CA . GLN A 1 98 ? -1.492 0.608 19.490 1.00 89.38 98 GLN A CA 1
ATOM 790 C C . GLN A 1 98 ? -1.994 -0.462 18.503 1.00 89.38 98 GLN A C 1
ATOM 792 O O . GLN A 1 98 ? -2.152 -0.159 17.323 1.00 89.38 98 GLN A O 1
ATOM 797 N N . TYR A 1 99 ? -2.296 -1.678 18.976 1.00 93.00 99 TYR A N 1
ATOM 798 C CA . TYR A 1 99 ? -2.771 -2.815 18.176 1.00 93.00 99 TYR A CA 1
ATOM 799 C C . TYR A 1 99 ? -4.286 -3.048 18.274 1.00 93.00 99 TYR A C 1
ATOM 801 O O . TYR A 1 99 ? -4.806 -4.035 17.745 1.00 93.00 99 TYR A O 1
ATOM 809 N N . ARG A 1 100 ? -5.020 -2.151 18.941 1.00 91.06 100 ARG A N 1
ATOM 810 C CA . ARG A 1 100 ? -6.475 -2.242 19.101 1.00 91.06 100 ARG A CA 1
ATOM 811 C C . ARG A 1 100 ? -7.206 -2.280 17.754 1.00 91.06 100 ARG A C 1
ATOM 813 O O . ARG A 1 100 ? -6.835 -1.603 16.797 1.00 91.06 100 ARG A O 1
ATOM 820 N N . GLY A 1 101 ? -8.315 -3.023 17.715 1.00 94.50 101 GLY A N 1
ATOM 821 C CA . GLY A 1 101 ? -9.278 -2.964 16.617 1.00 94.50 101 GLY A CA 1
ATOM 822 C C . GLY A 1 101 ? -9.999 -1.613 16.566 1.00 94.50 101 GLY A C 1
ATOM 823 O O . GLY A 1 101 ? -10.746 -1.273 17.482 1.00 94.50 101 GLY A O 1
ATOM 824 N N . VAL A 1 102 ? -9.822 -0.850 15.490 1.00 95.06 102 VAL A N 1
ATOM 825 C CA . VAL A 1 102 ? -10.527 0.416 15.250 1.00 95.06 102 VAL A CA 1
ATOM 826 C C . VAL A 1 102 ? -10.931 0.524 13.783 1.00 95.06 102 VAL A C 1
ATOM 828 O O . VAL A 1 102 ? -10.124 0.315 12.879 1.00 95.06 102 VAL A O 1
ATOM 831 N N . VAL A 1 103 ? -12.173 0.920 13.531 1.00 96.94 103 VAL A N 1
ATOM 832 C CA . VAL A 1 103 ? -12.599 1.446 12.232 1.00 96.94 103 VAL A CA 1
ATOM 833 C C . VAL A 1 103 ? -12.761 2.952 12.375 1.00 96.94 103 VAL A C 1
ATOM 835 O O . VAL A 1 103 ? -13.540 3.404 13.215 1.00 96.94 103 VAL A O 1
ATOM 838 N N . PHE A 1 104 ? -12.052 3.737 11.557 1.00 96.06 104 PHE A N 1
ATOM 839 C CA . PHE A 1 104 ? -12.270 5.181 11.528 1.00 96.06 104 PHE A CA 1
ATOM 840 C C . PHE A 1 104 ? -13.130 5.581 10.331 1.00 96.06 104 PHE A C 1
ATOM 842 O O . PHE A 1 104 ? -12.775 5.311 9.178 1.00 96.06 104 PHE A O 1
ATOM 849 N N . TYR A 1 105 ? -14.247 6.257 10.594 1.00 95.25 105 TYR A N 1
ATOM 850 C CA . TYR A 1 105 ? -15.103 6.807 9.549 1.00 95.25 105 TYR A CA 1
ATOM 851 C C . TYR A 1 105 ? -14.714 8.257 9.239 1.00 95.25 105 TYR A C 1
ATOM 853 O O . TYR A 1 105 ? -14.455 9.058 10.137 1.00 95.25 105 TYR A O 1
ATOM 861 N N . ASN A 1 106 ? -14.715 8.624 7.959 1.00 94.62 106 ASN A N 1
ATOM 862 C CA . ASN A 1 106 ? -14.517 10.008 7.503 1.00 94.62 106 ASN A CA 1
ATOM 863 C C . ASN A 1 106 ? -15.766 10.604 6.832 1.00 94.62 106 ASN A C 1
ATOM 865 O O . ASN A 1 106 ? -15.728 11.712 6.306 1.00 94.62 106 ASN A O 1
ATOM 869 N N . SER A 1 107 ? -16.880 9.867 6.835 1.00 95.38 107 SER A N 1
ATOM 870 C CA . SER A 1 107 ? -18.168 10.322 6.316 1.00 95.38 107 SER A CA 1
ATOM 871 C C . SER A 1 107 ? -19.328 9.646 7.043 1.00 95.38 107 SER A C 1
ATOM 873 O O . SER A 1 107 ? -19.219 8.500 7.485 1.00 95.38 107 SER A O 1
ATOM 875 N N . LEU A 1 108 ? -20.480 10.321 7.092 1.00 95.50 108 LEU A N 1
ATOM 876 C CA . LEU A 1 108 ? -21.713 9.746 7.647 1.00 95.50 108 LEU A CA 1
ATOM 877 C C . LEU A 1 108 ? -22.153 8.482 6.900 1.00 95.50 108 LEU A C 1
ATOM 879 O O . LEU A 1 108 ? -22.768 7.596 7.486 1.00 95.50 108 LEU A O 1
ATOM 883 N N . LYS A 1 109 ? -21.823 8.372 5.608 1.00 95.00 109 LYS A N 1
ATOM 884 C CA . LYS A 1 109 ? -22.097 7.159 4.840 1.00 95.00 109 LYS A CA 1
ATOM 885 C C . LYS A 1 109 ? -21.299 5.964 5.373 1.00 95.00 109 LYS A C 1
ATOM 887 O O . LYS A 1 109 ? -21.881 4.903 5.545 1.00 95.00 109 LYS A O 1
ATOM 892 N N . GLN A 1 110 ? -20.003 6.126 5.652 1.00 96.75 110 GLN A N 1
ATOM 893 C CA . GLN A 1 110 ? -19.182 5.044 6.215 1.00 96.75 110 GLN A CA 1
ATOM 894 C C . GLN A 1 110 ? -19.670 4.613 7.596 1.00 96.75 110 GLN A C 1
ATOM 896 O O . GLN A 1 110 ? -19.755 3.415 7.849 1.00 96.75 110 GLN A O 1
ATOM 901 N N . LYS A 1 111 ? -20.055 5.573 8.447 1.00 96.50 111 LYS A N 1
ATOM 902 C CA . LYS A 1 111 ? -20.678 5.285 9.744 1.00 96.50 111 LYS A CA 1
ATOM 903 C C . LYS A 1 111 ? -21.921 4.400 9.582 1.00 96.50 111 LYS A C 1
ATOM 905 O O . LYS A 1 111 ? -21.963 3.299 10.121 1.00 96.50 111 LYS A O 1
ATOM 910 N N . ARG A 1 112 ? -22.875 4.825 8.745 1.00 96.56 112 ARG A N 1
ATOM 911 C CA . ARG A 1 112 ? -24.101 4.055 8.459 1.00 96.56 112 ARG A CA 1
ATOM 912 C C . ARG A 1 112 ? -23.806 2.683 7.849 1.00 96.56 112 ARG A C 1
ATOM 914 O O . ARG A 1 112 ? -24.421 1.693 8.229 1.00 96.56 112 ARG A O 1
ATOM 921 N N . ASP A 1 113 ? -22.871 2.605 6.905 1.00 96.31 113 ASP A N 1
ATOM 922 C CA . ASP A 1 113 ? -22.489 1.341 6.269 1.00 96.31 113 ASP A CA 1
ATOM 923 C C . ASP A 1 113 ? -21.868 0.361 7.289 1.00 96.31 113 ASP A C 1
ATOM 925 O O . ASP A 1 113 ? -22.127 -0.840 7.204 1.00 96.31 113 ASP A O 1
ATOM 929 N N . PHE A 1 114 ? -21.084 0.854 8.258 1.00 96.69 114 PHE A N 1
ATOM 930 C CA . PHE A 1 114 ? -20.539 0.051 9.358 1.00 96.69 114 PHE A CA 1
ATOM 931 C C . PHE A 1 114 ? -21.649 -0.463 10.282 1.00 96.69 114 PHE A C 1
ATOM 933 O O . PHE A 1 114 ? -21.724 -1.662 10.538 1.00 96.69 114 PHE A O 1
ATOM 940 N N . GLU A 1 115 ? -22.555 0.409 10.724 1.00 95.44 115 GLU A N 1
ATOM 941 C CA . GLU A 1 115 ? -23.701 0.036 11.569 1.00 95.44 115 GLU A CA 1
ATOM 942 C C . GLU A 1 115 ? -24.573 -1.034 10.895 1.00 95.44 115 GLU A C 1
ATOM 944 O O . GLU A 1 115 ? -24.919 -2.061 11.487 1.00 95.44 115 GLU A O 1
ATOM 949 N N . LEU A 1 116 ? -24.859 -0.846 9.603 1.00 96.38 116 LEU A N 1
ATOM 950 C CA . LEU A 1 116 ? -25.572 -1.828 8.791 1.00 96.38 116 LEU A CA 1
ATOM 951 C C . LEU A 1 116 ? -24.799 -3.142 8.661 1.00 96.38 116 LEU A C 1
ATOM 953 O O . LEU A 1 116 ? -25.427 -4.202 8.648 1.00 96.38 116 LEU A O 1
ATOM 957 N N . PHE A 1 117 ? -23.470 -3.097 8.556 1.00 96.69 117 PHE A N 1
ATOM 958 C CA . PHE A 1 117 ? -22.625 -4.287 8.505 1.00 96.69 117 PHE A CA 1
ATOM 959 C C . PHE A 1 117 ? -22.695 -5.084 9.814 1.00 96.69 117 PHE A C 1
ATOM 961 O O . PHE A 1 117 ? -22.968 -6.284 9.758 1.00 96.69 117 PHE A O 1
ATOM 968 N N . ILE A 1 118 ? -22.537 -4.426 10.971 1.00 96.00 118 ILE A N 1
ATOM 969 C CA . ILE A 1 118 ? -22.659 -5.050 12.301 1.00 96.00 118 ILE A CA 1
ATOM 970 C C . ILE A 1 118 ? -24.024 -5.733 12.447 1.00 96.00 118 ILE A C 1
ATOM 972 O O . ILE A 1 118 ? -24.087 -6.920 12.778 1.00 96.00 118 ILE A O 1
ATOM 976 N N . ARG A 1 119 ? -25.107 -5.023 12.094 1.00 95.56 119 ARG A N 1
ATOM 977 C CA . ARG A 1 119 ? -26.478 -5.555 12.136 1.00 95.56 119 ARG A CA 1
ATOM 978 C C . ARG A 1 119 ? -26.664 -6.753 11.204 1.00 95.56 119 ARG A C 1
ATOM 980 O O . ARG A 1 119 ? -27.152 -7.795 11.630 1.00 95.56 119 ARG A O 1
ATOM 987 N N . LYS A 1 120 ? -26.261 -6.636 9.932 1.00 96.38 120 LYS A N 1
ATOM 988 C CA . LYS A 1 120 ? -26.439 -7.700 8.924 1.00 96.38 120 LYS A CA 1
ATOM 989 C C . LYS A 1 120 ? -25.627 -8.953 9.235 1.00 96.38 120 LYS A C 1
ATOM 991 O O . LYS A 1 120 ? -26.100 -10.054 8.975 1.00 96.38 120 LYS A O 1
ATOM 996 N N . LYS A 1 121 ? -24.417 -8.800 9.776 1.00 95.88 121 LYS A N 1
ATOM 997 C CA . LYS A 1 121 ? -23.558 -9.925 10.171 1.00 95.88 121 LYS A CA 1
ATOM 998 C C . LYS A 1 121 ? -23.909 -10.481 11.557 1.00 95.88 121 LYS A C 1
ATOM 1000 O O . LYS A 1 121 ? -23.247 -11.417 11.989 1.00 95.88 121 LYS A O 1
ATOM 1005 N N . LYS A 1 122 ? -24.934 -9.931 12.231 1.00 94.62 122 LYS A N 1
ATOM 1006 C CA . LYS A 1 122 ? -25.377 -10.325 13.579 1.00 94.62 122 LYS A CA 1
ATOM 1007 C C . LYS A 1 122 ? -24.210 -10.369 14.576 1.00 94.62 122 LYS A C 1
ATOM 1009 O O . LYS A 1 122 ? -24.094 -11.288 15.383 1.00 94.62 122 LYS A O 1
ATOM 1014 N N . ILE A 1 123 ? -23.304 -9.395 14.481 1.00 91.44 123 ILE A N 1
ATOM 1015 C CA . ILE A 1 123 ? -22.145 -9.321 15.373 1.00 91.44 123 ILE A CA 1
ATOM 1016 C C . ILE A 1 123 ? -22.645 -8.942 16.765 1.00 91.44 123 ILE A C 1
ATOM 1018 O O . ILE A 1 123 ? -23.287 -7.908 16.927 1.00 91.44 123 ILE A O 1
ATOM 1022 N N . ASN A 1 124 ? -22.343 -9.775 17.764 1.00 90.31 124 ASN A N 1
ATOM 1023 C CA . ASN A 1 124 ? -22.718 -9.502 19.146 1.00 90.31 124 ASN A CA 1
ATOM 1024 C C . ASN A 1 124 ? -21.946 -8.286 19.684 1.00 90.31 124 ASN A C 1
ATOM 1026 O O . ASN A 1 124 ? -20.741 -8.362 19.951 1.00 90.31 124 ASN A O 1
ATOM 1030 N N . THR A 1 125 ? -22.669 -7.187 19.864 1.00 87.62 125 THR A N 1
ATOM 1031 C CA . THR A 1 125 ? -22.151 -5.871 20.236 1.00 87.62 125 THR A CA 1
ATOM 1032 C C . THR A 1 125 ? -21.631 -5.823 21.671 1.00 87.62 125 THR A C 1
ATOM 1034 O O . THR A 1 125 ? -20.676 -5.095 21.922 1.00 87.62 125 THR A O 1
ATOM 1037 N N . SER A 1 126 ? -22.146 -6.652 22.591 1.00 87.12 126 SER A N 1
ATOM 1038 C CA . SER A 1 126 ? -21.633 -6.724 23.972 1.00 87.12 126 SER A CA 1
ATOM 1039 C C . SER A 1 126 ? -20.223 -7.325 24.050 1.00 87.12 126 SER A C 1
ATOM 1041 O O . SER A 1 126 ? -19.418 -6.974 24.915 1.00 87.12 126 SER A O 1
ATOM 1043 N N . SER A 1 127 ? -19.887 -8.189 23.087 1.00 89.88 127 SER A N 1
ATOM 1044 C CA . SER A 1 127 ? -18.554 -8.788 22.945 1.00 89.88 127 SER A CA 1
ATOM 1045 C C . SER A 1 127 ? -17.616 -7.997 22.029 1.00 89.88 127 SER A C 1
ATOM 1047 O O . SER A 1 127 ? -16.441 -8.338 21.913 1.00 89.88 127 SER A O 1
ATOM 1049 N N . LEU A 1 128 ? -18.119 -6.965 21.346 1.00 92.94 128 LEU A N 1
ATOM 1050 C CA . LEU A 1 128 ? -17.355 -6.226 20.349 1.00 92.94 128 LEU A CA 1
ATOM 1051 C C . LEU A 1 128 ? -16.371 -5.269 21.040 1.00 92.94 128 LEU A C 1
ATOM 1053 O O . LEU A 1 128 ? -16.762 -4.380 21.799 1.00 92.94 128 LEU A O 1
ATOM 1057 N N . ARG A 1 129 ? -15.080 -5.468 20.771 1.00 92.94 129 ARG A N 1
ATOM 1058 C CA . ARG A 1 129 ? -13.977 -4.608 21.227 1.00 92.94 129 ARG A CA 1
ATOM 1059 C C . ARG A 1 129 ? -13.400 -3.753 20.104 1.00 92.94 129 ARG A C 1
ATOM 1061 O O . ARG A 1 129 ? -12.786 -2.730 20.385 1.00 92.94 129 ARG A O 1
ATOM 1068 N N . THR A 1 130 ? -13.646 -4.118 18.844 1.00 94.31 130 THR A N 1
ATOM 1069 C CA . THR A 1 130 ? -13.395 -3.217 17.714 1.00 94.31 130 THR A CA 1
ATOM 1070 C C . THR A 1 130 ? -14.300 -2.000 17.808 1.00 94.31 130 THR A C 1
ATOM 1072 O O . THR A 1 130 ? -15.523 -2.139 17.798 1.00 94.31 130 THR A O 1
ATOM 1075 N N . VAL A 1 131 ? -13.701 -0.812 17.856 1.00 91.38 131 VAL A N 1
ATOM 1076 C CA . VAL A 1 131 ? -14.448 0.437 18.035 1.00 91.38 131 VAL A CA 1
ATOM 1077 C C . VAL A 1 131 ? -14.628 1.226 16.749 1.00 91.38 131 VAL A C 1
ATOM 1079 O O . VAL A 1 131 ? -13.782 1.181 15.855 1.00 91.38 131 VAL A O 1
ATOM 1082 N N . LEU A 1 132 ? -15.727 1.977 16.668 1.00 94.06 132 LEU A N 1
ATOM 1083 C CA . LEU A 1 132 ? -15.967 2.949 15.601 1.00 94.06 132 LEU A CA 1
ATOM 1084 C C . LEU A 1 132 ? -15.637 4.357 16.102 1.00 94.06 132 LEU A C 1
ATOM 1086 O O . LEU A 1 132 ? -16.241 4.829 17.068 1.00 94.06 132 LEU A O 1
ATOM 1090 N N . LEU A 1 133 ? -14.707 5.034 15.428 1.00 92.12 133 LEU A N 1
ATOM 1091 C CA . LEU A 1 133 ? -14.282 6.396 15.762 1.00 92.12 133 LEU A CA 1
ATOM 1092 C C . LEU A 1 133 ? -14.359 7.322 14.547 1.00 92.12 133 LEU A C 1
ATOM 1094 O O . LEU A 1 133 ? -14.182 6.898 13.406 1.00 92.12 133 LEU A O 1
ATOM 1098 N N . LYS A 1 134 ? -14.572 8.617 14.781 1.00 92.81 134 LYS A N 1
ATOM 1099 C CA . LYS A 1 134 ? -14.380 9.627 13.735 1.00 92.81 134 LYS A CA 1
ATOM 1100 C C . LYS A 1 134 ? -12.888 9.717 13.405 1.00 92.81 134 LYS A C 1
ATOM 1102 O O . LYS A 1 134 ? -12.060 9.782 14.313 1.00 92.81 134 LYS A O 1
ATOM 1107 N N . ALA A 1 135 ? -12.541 9.722 12.122 1.00 93.38 135 ALA A N 1
ATOM 1108 C CA . ALA A 1 135 ? -11.158 9.878 11.685 1.00 93.38 135 ALA A CA 1
ATOM 1109 C C . ALA A 1 135 ? -10.587 11.231 12.139 1.00 93.38 135 ALA A C 1
ATOM 1111 O O . ALA A 1 135 ? -11.243 12.267 12.013 1.00 93.38 135 ALA A O 1
ATOM 1112 N N . THR A 1 136 ? -9.359 11.205 12.658 1.00 91.38 136 THR A N 1
ATOM 1113 C CA . THR A 1 136 ? -8.580 12.388 13.049 1.00 91.38 136 THR A CA 1
ATOM 1114 C C . THR A 1 136 ? -7.426 12.588 12.056 1.00 91.38 136 THR A C 1
ATOM 1116 O O . THR A 1 136 ? -7.558 12.277 10.870 1.00 91.38 136 THR A O 1
ATOM 1119 N N . THR A 1 137 ? -6.281 13.105 12.505 1.00 91.50 137 THR A N 1
ATOM 1120 C CA . THR A 1 137 ? -5.080 13.232 11.675 1.00 91.50 137 THR A CA 1
ATOM 1121 C C . THR A 1 137 ? -4.394 11.876 11.501 1.00 91.50 137 THR A C 1
ATOM 1123 O O . THR A 1 137 ? -3.975 11.252 12.477 1.00 91.50 137 THR A O 1
ATOM 1126 N N . PHE A 1 138 ? -4.230 11.447 10.247 1.00 95.00 138 PHE A N 1
ATOM 1127 C CA . PHE A 1 138 ? -3.410 10.292 9.876 1.00 95.00 138 PHE A CA 1
ATOM 1128 C C . PHE A 1 138 ? -1.949 10.719 9.687 1.00 95.00 138 PHE A C 1
ATOM 1130 O O . PHE A 1 138 ? -1.638 11.473 8.764 1.00 95.00 138 PHE A O 1
ATOM 1137 N N . GLN A 1 139 ? -1.055 10.237 10.547 1.00 91.69 139 GLN A N 1
ATOM 1138 C CA . GLN A 1 139 ? 0.389 10.435 10.424 1.00 91.69 139 GLN A CA 1
ATOM 1139 C C . GLN A 1 139 ? 0.980 9.263 9.641 1.00 91.69 139 GLN A C 1
ATOM 1141 O O . GLN A 1 139 ? 0.942 8.133 10.113 1.00 91.69 139 GLN A O 1
ATOM 1146 N N . ILE A 1 140 ? 1.503 9.514 8.442 1.00 87.12 140 ILE A N 1
ATOM 1147 C CA . ILE A 1 140 ? 2.137 8.471 7.621 1.00 87.12 140 ILE A CA 1
ATOM 1148 C C . ILE A 1 140 ? 3.361 7.919 8.370 1.00 87.12 140 ILE A C 1
ATOM 1150 O O . ILE A 1 140 ? 4.162 8.705 8.873 1.00 87.12 140 ILE A O 1
ATOM 1154 N N . ALA A 1 141 ? 3.491 6.592 8.445 1.00 85.44 141 ALA A N 1
ATOM 1155 C CA . ALA A 1 141 ? 4.666 5.944 9.030 1.00 85.44 141 ALA A CA 1
ATOM 1156 C C . ALA A 1 141 ? 5.867 5.989 8.074 1.00 85.44 141 ALA A C 1
ATOM 1158 O O . ALA A 1 141 ? 5.725 6.201 6.868 1.00 85.44 141 ALA A O 1
ATOM 1159 N N . GLU A 1 142 ? 7.048 5.740 8.620 1.00 80.12 142 GLU A N 1
ATOM 1160 C CA . GLU A 1 142 ? 8.331 5.706 7.932 1.00 80.12 142 GLU A CA 1
ATOM 1161 C C . GLU A 1 142 ? 8.327 4.751 6.725 1.00 80.12 142 GLU A C 1
ATOM 1163 O O . GLU A 1 142 ? 7.629 3.732 6.702 1.00 80.12 142 GLU A O 1
ATOM 1168 N N . ASP A 1 143 ? 9.150 5.052 5.715 1.00 69.00 143 ASP A N 1
ATOM 1169 C CA . ASP A 1 143 ? 9.163 4.327 4.435 1.00 69.00 143 ASP A CA 1
ATOM 1170 C C . ASP A 1 143 ? 9.468 2.826 4.580 1.00 69.00 143 ASP A C 1
ATOM 1172 O O . ASP A 1 143 ? 9.015 2.026 3.760 1.00 69.00 143 ASP A O 1
ATOM 1176 N N . PHE A 1 144 ? 10.198 2.417 5.623 1.00 72.12 144 PHE A N 1
ATOM 1177 C CA . PHE A 1 144 ? 10.500 1.004 5.865 1.00 72.12 144 PHE A CA 1
ATOM 1178 C C . PHE A 1 144 ? 9.284 0.205 6.367 1.00 72.12 144 PHE A C 1
ATOM 1180 O O . PHE A 1 144 ? 9.226 -1.005 6.148 1.00 72.12 144 PHE A O 1
ATOM 1187 N N . HIS A 1 145 ? 8.296 0.856 6.995 1.00 83.94 145 HIS A N 1
ATOM 1188 C CA . HIS A 1 145 ? 7.039 0.206 7.373 1.00 83.94 145 HIS A CA 1
ATOM 1189 C C . HIS A 1 145 ? 6.098 0.050 6.179 1.00 83.94 145 HIS A C 1
ATOM 1191 O O . HIS A 1 145 ? 5.303 -0.894 6.132 1.00 83.94 145 HIS A O 1
ATOM 1197 N N . GLN A 1 146 ? 6.181 0.960 5.206 1.00 81.25 146 GLN A N 1
ATOM 1198 C CA . GLN A 1 146 ? 5.330 0.921 4.026 1.00 81.25 146 GLN A CA 1
ATOM 1199 C C . GLN A 1 146 ? 5.565 -0.379 3.267 1.00 81.25 146 GLN A C 1
ATOM 1201 O O . GLN A 1 146 ? 6.674 -0.683 2.820 1.00 81.25 146 GLN A O 1
ATOM 1206 N N . LYS A 1 147 ? 4.491 -1.147 3.072 1.00 79.69 147 LYS A N 1
ATOM 1207 C CA . LYS A 1 147 ? 4.515 -2.353 2.245 1.00 79.69 147 LYS A CA 1
ATOM 1208 C C . LYS A 1 147 ? 5.463 -3.423 2.779 1.00 79.69 147 LYS A C 1
ATOM 1210 O O . LYS A 1 147 ? 5.902 -4.285 2.018 1.00 79.69 147 LYS A O 1
ATOM 1215 N N . TYR A 1 148 ? 5.733 -3.412 4.082 1.00 83.75 148 TYR A N 1
ATOM 1216 C CA . TYR A 1 148 ? 6.660 -4.332 4.735 1.00 83.75 148 TYR A CA 1
ATOM 1217 C C . TYR A 1 148 ? 6.349 -5.802 4.413 1.00 83.75 148 TYR A C 1
ATOM 1219 O O . TYR A 1 148 ? 7.174 -6.517 3.851 1.00 83.75 148 TYR A O 1
ATOM 1227 N N . SER A 1 149 ? 5.104 -6.243 4.640 1.00 83.00 149 SER A N 1
ATOM 1228 C CA . SER A 1 149 ? 4.700 -7.648 4.432 1.00 83.00 149 SER A CA 1
ATOM 1229 C C . SER A 1 149 ? 4.604 -8.079 2.961 1.00 83.00 149 SER A C 1
ATOM 1231 O O . SER A 1 149 ? 4.320 -9.251 2.670 1.00 83.00 149 SER A O 1
ATOM 1233 N N . PHE A 1 150 ? 4.803 -7.152 2.024 1.00 70.06 150 PHE A N 1
ATOM 1234 C CA . PHE A 1 150 ? 4.885 -7.465 0.604 1.00 70.06 150 PHE A CA 1
ATOM 1235 C C . PHE A 1 150 ? 6.299 -7.838 0.190 1.00 70.06 150 PHE A C 1
ATOM 1237 O O . PHE A 1 150 ? 6.438 -8.482 -0.838 1.00 70.06 150 PHE A O 1
ATOM 1244 N N . GLN A 1 151 ? 7.330 -7.494 0.963 1.00 70.12 151 GLN A N 1
ATOM 1245 C CA . GLN A 1 151 ? 8.721 -7.787 0.631 1.00 70.12 151 GLN A CA 1
ATOM 1246 C C . GLN A 1 151 ? 8.967 -9.300 0.714 1.00 70.12 151 GLN A C 1
ATOM 1248 O O . GLN A 1 151 ? 9.158 -9.869 1.787 1.00 70.12 151 GLN A O 1
ATOM 1253 N N . LYS A 1 152 ? 8.900 -9.989 -0.432 1.00 69.38 152 LYS A N 1
ATOM 1254 C CA . LYS A 1 152 ? 9.143 -11.436 -0.516 1.00 69.38 152 LYS A CA 1
ATOM 1255 C C . LYS A 1 152 ? 10.573 -11.698 -0.980 1.00 69.38 152 LYS A C 1
ATOM 1257 O O . LYS A 1 152 ? 11.032 -11.029 -1.906 1.00 69.38 152 LYS A O 1
ATOM 1262 N N . PRO A 1 153 ? 11.257 -12.718 -0.430 1.00 72.56 153 PRO A N 1
ATOM 1263 C CA . PRO A 1 153 ? 12.572 -13.098 -0.915 1.00 72.56 153 PRO A CA 1
ATOM 1264 C C . PRO A 1 153 ? 12.490 -13.555 -2.375 1.00 72.56 153 PRO A C 1
ATOM 1266 O O . PRO A 1 153 ? 11.726 -14.455 -2.730 1.00 72.56 153 PRO A O 1
ATOM 1269 N N . CYS A 1 154 ? 13.317 -12.949 -3.222 1.00 79.06 154 CYS A N 1
ATOM 1270 C CA . 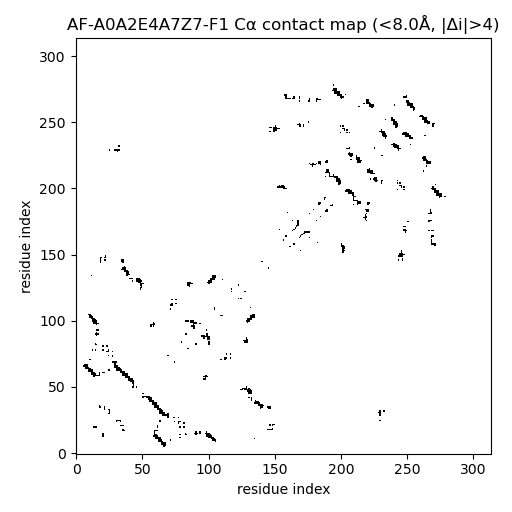CYS A 1 154 ? 13.441 -13.300 -4.632 1.00 79.06 154 CYS A CA 1
ATOM 1271 C C . CYS A 1 154 ? 14.344 -14.528 -4.794 1.00 79.06 154 CYS A C 1
ATOM 1273 O O . CYS A 1 154 ? 15.5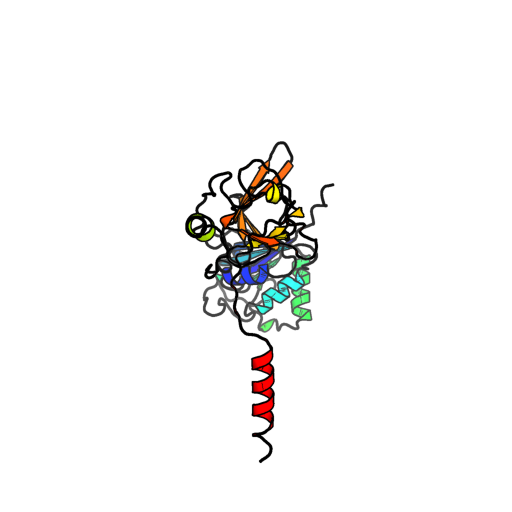15 -14.393 -5.135 1.00 79.06 154 CYS A O 1
ATOM 1275 N N . LYS A 1 155 ? 13.813 -15.717 -4.479 1.00 77.69 155 LYS A N 1
ATOM 1276 C CA . LYS A 1 155 ? 14.568 -16.983 -4.554 1.00 77.69 155 LYS A CA 1
ATOM 1277 C C . LYS A 1 155 ? 14.771 -17.465 -5.996 1.00 77.69 155 LYS A C 1
ATOM 1279 O O . LYS A 1 155 ? 15.870 -17.864 -6.347 1.00 77.69 155 LYS A O 1
ATOM 1284 N N . ASN A 1 156 ? 13.730 -17.371 -6.829 1.00 78.44 156 ASN A N 1
ATOM 1285 C CA . ASN A 1 156 ? 13.737 -17.849 -8.216 1.00 78.44 156 ASN A CA 1
ATOM 1286 C C . ASN A 1 156 ? 13.577 -16.669 -9.181 1.00 78.44 156 ASN A C 1
ATOM 1288 O O . ASN A 1 156 ? 12.477 -16.399 -9.666 1.00 78.44 156 ASN A O 1
ATOM 1292 N N . THR A 1 157 ? 14.662 -15.932 -9.415 1.00 85.69 157 THR A N 1
ATOM 1293 C CA . THR A 1 157 ? 14.643 -14.741 -10.271 1.00 85.69 157 THR A CA 1
ATOM 1294 C C . THR A 1 157 ? 14.721 -15.107 -11.751 1.00 85.69 157 THR A C 1
ATOM 1296 O O . THR A 1 157 ? 15.510 -15.949 -12.170 1.00 85.69 157 THR A O 1
ATOM 1299 N N . LYS A 1 158 ? 13.904 -14.440 -12.568 1.00 88.75 158 LYS A N 1
ATOM 1300 C CA . LYS A 1 158 ? 13.988 -14.484 -14.034 1.00 88.75 158 LYS A CA 1
ATOM 1301 C C . LYS A 1 158 ? 14.539 -13.155 -14.525 1.00 88.75 158 LYS A C 1
ATOM 1303 O O . LYS A 1 158 ? 13.774 -12.275 -14.892 1.00 88.75 158 LYS A O 1
ATOM 1308 N N . THR A 1 159 ? 15.853 -12.994 -14.446 1.00 89.25 159 THR A N 1
ATOM 1309 C CA . THR A 1 159 ? 16.554 -11.760 -14.817 1.00 89.25 159 THR A CA 1
ATOM 1310 C C . THR A 1 159 ? 17.733 -12.080 -15.725 1.00 89.25 159 THR A C 1
ATOM 1312 O O . THR A 1 159 ? 18.345 -13.140 -15.609 1.00 89.25 159 THR A O 1
ATOM 1315 N N . GLU A 1 160 ? 18.041 -11.172 -16.639 1.00 86.12 160 GLU A N 1
ATOM 1316 C CA . GLU A 1 160 ? 19.161 -11.265 -17.569 1.00 86.12 160 GLU A CA 1
ATOM 1317 C C . GLU A 1 160 ? 20.520 -11.017 -16.903 1.00 86.12 160 GLU A C 1
ATOM 1319 O O . GLU A 1 160 ? 21.541 -11.435 -17.440 1.00 86.12 160 GLU A O 1
ATOM 1324 N N . ASN A 1 161 ? 20.548 -10.352 -15.741 1.00 89.56 161 ASN A N 1
ATOM 1325 C CA . ASN A 1 161 ? 21.780 -10.066 -15.012 1.00 89.56 161 ASN A CA 1
ATOM 1326 C C . ASN A 1 161 ? 21.532 -10.051 -13.497 1.00 89.56 161 ASN A C 1
ATOM 1328 O O . ASN A 1 161 ? 21.053 -9.067 -12.931 1.00 89.56 161 ASN A O 1
ATOM 1332 N N . SER A 1 162 ? 21.888 -11.148 -12.826 1.00 89.38 162 SER A N 1
ATOM 1333 C CA . SER A 1 162 ? 21.662 -11.346 -11.389 1.00 89.38 162 SER A CA 1
ATOM 1334 C C . SER A 1 162 ? 22.457 -10.379 -10.504 1.00 89.38 162 SER A C 1
ATOM 1336 O O . SER A 1 162 ? 21.936 -9.923 -9.485 1.00 89.38 162 SER A O 1
ATOM 1338 N N . GLY A 1 163 ? 23.684 -10.015 -10.890 1.00 88.12 163 GLY A N 1
ATOM 1339 C CA . GLY A 1 163 ? 24.509 -9.054 -10.149 1.00 88.12 163 GLY A CA 1
ATOM 1340 C C . GLY A 1 163 ? 23.897 -7.651 -10.149 1.00 88.12 163 GLY A C 1
ATOM 1341 O O . GLY A 1 163 ? 23.730 -7.032 -9.095 1.00 88.12 163 GLY A O 1
ATOM 1342 N N . VAL A 1 164 ? 23.480 -7.177 -11.326 1.00 88.75 164 VAL A N 1
ATOM 1343 C CA . VAL A 1 164 ? 22.804 -5.881 -11.490 1.00 88.75 164 VAL A CA 1
ATOM 1344 C C . VAL A 1 164 ? 21.429 -5.896 -10.815 1.00 88.75 164 VAL A C 1
ATOM 1346 O O . VAL A 1 164 ? 21.105 -4.958 -10.087 1.00 88.75 164 VAL A O 1
ATOM 1349 N N . PHE A 1 165 ? 20.665 -6.982 -10.966 1.00 90.81 165 PHE A N 1
ATOM 1350 C CA . PHE A 1 165 ? 19.384 -7.184 -10.286 1.00 90.81 165 PHE A CA 1
ATOM 1351 C C . PHE A 1 165 ? 19.508 -7.084 -8.762 1.00 90.81 165 PHE A C 1
ATOM 1353 O O . PHE A 1 165 ? 18.729 -6.376 -8.124 1.00 90.81 165 PHE A O 1
ATOM 1360 N N . ASN A 1 166 ? 20.486 -7.774 -8.168 1.00 88.00 166 ASN A N 1
ATOM 1361 C CA . ASN A 1 166 ? 20.680 -7.760 -6.720 1.00 88.00 166 ASN A CA 1
ATOM 1362 C C . ASN A 1 166 ? 21.011 -6.348 -6.226 1.00 88.00 166 ASN A C 1
ATOM 1364 O O . ASN A 1 166 ? 20.421 -5.874 -5.257 1.00 88.00 166 ASN A O 1
ATOM 1368 N N . ARG A 1 167 ? 21.901 -5.649 -6.936 1.00 86.56 167 ARG A N 1
ATOM 1369 C CA . ARG A 1 167 ? 22.312 -4.285 -6.597 1.00 86.56 167 ARG A CA 1
ATOM 1370 C C . ARG A 1 167 ? 21.172 -3.270 -6.719 1.00 86.56 167 ARG A C 1
ATOM 1372 O O . ARG A 1 167 ? 21.072 -2.388 -5.874 1.00 86.56 167 ARG A O 1
ATOM 1379 N N . ILE A 1 168 ? 20.345 -3.369 -7.757 1.00 88.12 168 ILE A N 1
ATOM 1380 C CA . ILE A 1 168 ? 19.331 -2.357 -8.092 1.00 88.12 168 ILE A CA 1
ATOM 1381 C C . ILE A 1 168 ? 17.953 -2.761 -7.569 1.00 88.12 168 ILE A C 1
ATOM 1383 O O . ILE A 1 168 ? 17.423 -2.127 -6.663 1.00 88.12 168 ILE A O 1
ATOM 1387 N N . CYS A 1 169 ? 17.387 -3.848 -8.098 1.00 87.75 169 CYS A N 1
ATOM 1388 C CA . CYS A 1 169 ? 16.003 -4.233 -7.830 1.00 87.75 169 CYS A CA 1
ATOM 1389 C C . CYS A 1 169 ? 15.800 -4.769 -6.403 1.00 87.75 169 CYS A C 1
ATOM 1391 O O . CYS A 1 169 ? 14.776 -4.498 -5.776 1.00 87.75 169 CYS A O 1
ATOM 1393 N N . LYS A 1 170 ? 16.744 -5.582 -5.901 1.00 83.44 170 LYS A N 1
ATOM 1394 C CA . LYS A 1 170 ? 16.600 -6.270 -4.606 1.00 83.44 170 LYS A CA 1
ATOM 1395 C C . LYS A 1 170 ? 17.018 -5.393 -3.430 1.00 83.44 170 LYS A C 1
ATOM 1397 O O . LYS A 1 170 ? 16.271 -5.288 -2.466 1.00 83.44 170 LYS A O 1
ATOM 1402 N N . ASN A 1 171 ? 18.188 -4.763 -3.520 1.00 77.94 171 ASN A N 1
ATOM 1403 C CA . ASN A 1 171 ? 18.725 -3.933 -2.438 1.00 77.94 171 ASN A CA 1
ATOM 1404 C C . ASN A 1 171 ? 18.169 -2.503 -2.444 1.00 77.94 171 ASN A C 1
ATOM 1406 O O . ASN A 1 171 ? 18.580 -1.700 -1.613 1.00 77.94 171 ASN A O 1
ATOM 1410 N N . ASN A 1 172 ? 17.258 -2.193 -3.375 1.00 69.06 172 ASN A N 1
ATOM 1411 C CA . ASN A 1 172 ? 16.597 -0.899 -3.493 1.00 69.06 172 ASN A CA 1
ATOM 1412 C C . ASN A 1 172 ? 17.581 0.277 -3.423 1.00 69.06 172 ASN A C 1
ATOM 1414 O O . ASN A 1 172 ? 17.398 1.249 -2.687 1.00 69.06 172 ASN A O 1
ATOM 1418 N N . THR A 1 173 ? 18.683 0.165 -4.162 1.00 62.72 173 THR A N 1
ATOM 1419 C CA . THR A 1 173 ? 19.539 1.331 -4.331 1.00 62.72 173 THR A CA 1
ATOM 1420 C C . THR A 1 173 ? 18.760 2.306 -5.209 1.00 62.72 173 THR A C 1
ATOM 1422 O O . THR A 1 173 ? 18.160 1.881 -6.190 1.00 62.72 173 THR A O 1
ATOM 1425 N N . GLN A 1 174 ? 18.771 3.610 -4.917 1.00 65.81 174 GLN A N 1
ATOM 1426 C CA . GLN A 1 174 ? 18.202 4.646 -5.806 1.00 65.81 174 GLN A CA 1
ATOM 1427 C C . GLN A 1 174 ? 18.941 4.742 -7.166 1.00 65.81 174 GLN A C 1
ATOM 1429 O O . GLN A 1 174 ? 18.927 5.765 -7.843 1.00 65.81 174 GLN A O 1
ATOM 1434 N N . LYS A 1 175 ? 19.652 3.681 -7.554 1.00 73.00 175 LYS A N 1
ATOM 1435 C CA . LYS A 1 175 ? 20.432 3.538 -8.770 1.00 73.00 175 LYS A CA 1
ATOM 1436 C C . LYS A 1 175 ? 19.540 2.925 -9.842 1.00 73.00 175 LYS A C 1
ATOM 1438 O O . LYS A 1 175 ? 18.661 2.119 -9.557 1.00 73.00 175 LYS A O 1
ATOM 1443 N N . ALA A 1 176 ? 19.813 3.272 -11.088 1.00 83.25 176 ALA A N 1
ATOM 1444 C CA . ALA A 1 176 ? 19.214 2.635 -12.249 1.00 83.25 176 ALA A CA 1
ATOM 1445 C C . ALA A 1 176 ? 20.278 1.830 -13.004 1.00 83.25 176 ALA A C 1
ATOM 1447 O O . ALA A 1 176 ? 21.481 1.977 -12.762 1.00 83.25 176 ALA A O 1
ATOM 1448 N N . GLU A 1 177 ? 19.842 0.961 -13.914 1.00 87.44 177 GLU A N 1
ATOM 1449 C CA . GLU A 1 177 ? 20.744 0.391 -14.915 1.00 87.44 177 GLU A CA 1
ATOM 1450 C C . GLU A 1 177 ? 21.409 1.508 -15.713 1.00 87.44 177 GLU A C 1
ATOM 1452 O O . GLU A 1 177 ? 20.853 2.599 -15.826 1.00 87.44 177 GLU A O 1
ATOM 1457 N N . SER A 1 178 ? 22.566 1.240 -16.314 1.00 88.38 178 SER A N 1
ATOM 1458 C CA . SER A 1 178 ? 23.135 2.187 -17.266 1.00 88.38 178 SER A CA 1
ATOM 1459 C C . SER A 1 178 ? 22.120 2.469 -18.389 1.00 88.38 178 SER A C 1
ATOM 1461 O O . SER A 1 178 ? 21.471 1.543 -18.889 1.00 88.38 178 SER A O 1
ATOM 1463 N N . PRO A 1 179 ? 21.951 3.732 -18.809 1.00 88.44 179 PRO A N 1
ATOM 1464 C CA . PRO A 1 179 ? 21.057 4.049 -19.910 1.00 88.44 179 PRO A CA 1
ATOM 1465 C C . PRO A 1 179 ? 21.414 3.217 -21.142 1.00 88.44 179 PRO A C 1
ATOM 1467 O O . PRO A 1 179 ? 22.584 3.059 -21.487 1.00 88.44 179 PRO A O 1
ATOM 1470 N N . LYS A 1 180 ? 20.393 2.716 -21.835 1.00 89.12 180 LYS A N 1
ATOM 1471 C CA . LYS A 1 180 ? 20.499 1.944 -23.079 1.00 89.12 180 LYS A CA 1
ATOM 1472 C C . LYS A 1 180 ? 21.144 0.556 -22.954 1.00 89.12 180 LYS A C 1
ATOM 1474 O O . LYS A 1 180 ? 21.288 -0.106 -23.978 1.00 89.12 180 LYS A O 1
ATOM 1479 N N . SER A 1 181 ? 21.484 0.088 -21.748 1.00 88.44 181 SER A N 1
ATOM 1480 C CA . SER A 1 181 ? 22.125 -1.226 -21.556 1.00 88.44 181 SER A CA 1
ATOM 1481 C C . SER A 1 181 ? 21.145 -2.383 -21.348 1.00 88.44 181 SER A C 1
ATOM 1483 O O . SER A 1 181 ? 21.507 -3.538 -21.555 1.00 88.44 181 SER A O 1
ATOM 1485 N N . GLY A 1 182 ? 19.923 -2.095 -20.891 1.00 88.88 182 GLY A N 1
ATOM 1486 C CA . GLY A 1 182 ? 18.943 -3.118 -20.523 1.00 88.88 182 GLY A CA 1
ATOM 1487 C C . GLY A 1 182 ? 18.323 -3.832 -21.730 1.00 88.88 182 GLY A C 1
ATOM 1488 O O . GLY A 1 182 ? 18.078 -3.224 -22.777 1.00 88.88 182 GLY A O 1
ATOM 1489 N N . LYS A 1 183 ? 17.990 -5.121 -21.567 1.00 90.94 183 LYS A N 1
ATOM 1490 C CA . LYS A 1 183 ? 17.449 -5.995 -22.629 1.00 90.94 183 LYS A CA 1
ATOM 1491 C C . LYS A 1 183 ? 16.246 -5.399 -23.369 1.00 90.94 183 LYS A C 1
ATOM 1493 O O . LYS A 1 183 ? 16.110 -5.579 -24.579 1.00 90.94 183 LYS A O 1
ATOM 1498 N N . TYR A 1 184 ? 15.361 -4.702 -22.656 1.00 89.50 184 TYR A N 1
ATOM 1499 C CA . TYR A 1 184 ? 14.106 -4.195 -23.218 1.00 89.50 184 TYR A CA 1
ATOM 1500 C C . TYR A 1 184 ? 14.200 -2.751 -23.729 1.00 89.50 184 TYR A C 1
ATOM 1502 O O . TYR A 1 184 ? 13.184 -2.150 -24.074 1.00 89.50 184 TYR A O 1
ATOM 1510 N N . TYR A 1 185 ? 15.410 -2.190 -23.832 1.00 84.06 185 TYR A N 1
ATOM 1511 C CA . TYR A 1 185 ? 15.626 -0.887 -24.462 1.00 84.06 185 TYR A CA 1
ATOM 1512 C C . TYR A 1 185 ? 15.698 -0.954 -26.003 1.00 84.06 185 TYR A C 1
ATOM 1514 O O . TYR A 1 185 ? 15.760 0.076 -26.674 1.00 84.06 185 TYR A O 1
ATOM 1522 N N . THR A 1 186 ? 15.668 -2.127 -26.635 1.00 84.12 186 THR A N 1
ATOM 1523 C CA . THR A 1 186 ? 15.734 -2.188 -28.107 1.00 84.12 186 THR A CA 1
ATOM 1524 C C . THR A 1 186 ? 14.475 -1.615 -28.773 1.00 84.12 186 THR A C 1
ATOM 1526 O O . THR A 1 186 ? 13.402 -1.518 -28.169 1.00 84.12 186 THR A O 1
ATOM 1529 N N . LYS A 1 187 ? 14.593 -1.219 -30.050 1.00 82.81 187 LYS A N 1
ATOM 1530 C CA . LYS A 1 187 ? 13.492 -0.624 -30.832 1.00 82.81 187 LYS A CA 1
ATOM 1531 C C . LYS A 1 187 ? 12.249 -1.520 -30.864 1.00 82.81 187 LYS A C 1
ATOM 1533 O O . LYS A 1 187 ? 11.140 -0.997 -30.825 1.00 82.81 187 LYS A O 1
ATOM 1538 N N . ASP A 1 188 ? 12.420 -2.839 -30.905 1.00 85.00 188 ASP A N 1
ATOM 1539 C CA . ASP A 1 188 ? 11.297 -3.775 -31.009 1.00 85.00 188 ASP A CA 1
ATOM 1540 C C . ASP A 1 188 ? 10.475 -3.863 -29.718 1.00 85.00 188 ASP A C 1
ATOM 1542 O O . ASP A 1 188 ? 9.248 -3.948 -29.779 1.00 85.00 188 ASP A O 1
ATOM 1546 N N . TYR A 1 189 ? 11.123 -3.747 -28.555 1.00 84.88 189 TYR A N 1
ATOM 1547 C CA . TYR A 1 189 ? 10.434 -3.658 -27.267 1.00 84.88 189 TYR A CA 1
ATOM 1548 C C . TYR A 1 189 ? 9.849 -2.263 -27.027 1.00 84.88 189 TYR A C 1
ATOM 1550 O O . TYR A 1 189 ? 8.686 -2.148 -26.645 1.00 84.88 189 TYR A O 1
ATOM 1558 N N . ARG A 1 190 ? 10.608 -1.193 -27.309 1.00 82.31 190 ARG A N 1
ATOM 1559 C CA . ARG A 1 190 ? 10.166 0.196 -27.075 1.00 82.31 190 ARG A CA 1
ATOM 1560 C C . ARG A 1 190 ? 9.005 0.637 -27.959 1.00 82.31 190 ARG A C 1
ATOM 1562 O O . ARG A 1 190 ? 8.219 1.478 -27.539 1.00 82.31 190 ARG A O 1
ATOM 1569 N N . LYS A 1 191 ? 8.907 0.093 -29.175 1.00 79.88 191 LYS A N 1
ATOM 1570 C CA . LYS A 1 191 ? 7.808 0.377 -30.111 1.00 79.88 191 LYS A CA 1
ATOM 1571 C C . LYS A 1 191 ? 6.664 -0.637 -30.022 1.00 79.88 191 LYS A C 1
ATOM 1573 O O . LYS A 1 191 ? 5.799 -0.625 -30.889 1.00 79.88 191 LYS A O 1
ATOM 1578 N N . GLY A 1 192 ? 6.684 -1.539 -29.035 1.00 77.31 192 GLY A N 1
ATOM 1579 C CA . GLY A 1 192 ? 5.625 -2.530 -28.834 1.00 77.31 192 GLY A CA 1
ATOM 1580 C C . GLY A 1 192 ? 5.462 -3.525 -29.988 1.00 77.31 192 GLY A C 1
ATOM 1581 O O . GLY A 1 192 ? 4.404 -4.133 -30.118 1.00 77.31 192 GLY A O 1
ATOM 1582 N N . LYS A 1 193 ? 6.487 -3.709 -30.836 1.00 83.25 193 LYS A N 1
ATOM 1583 C CA . LYS A 1 193 ? 6.440 -4.679 -31.946 1.00 83.25 193 LYS A CA 1
ATOM 1584 C C . LYS A 1 193 ? 6.379 -6.116 -31.433 1.00 83.25 193 LYS A C 1
ATOM 1586 O O . LYS A 1 193 ? 5.770 -6.980 -32.054 1.00 83.25 193 LYS A O 1
ATOM 1591 N N . MET A 1 194 ? 7.020 -6.362 -30.293 1.00 86.31 194 MET A N 1
ATOM 1592 C CA . MET A 1 194 ? 6.890 -7.603 -29.540 1.00 86.31 194 MET A CA 1
ATOM 1593 C C . MET A 1 194 ? 5.590 -7.573 -28.733 1.00 86.31 194 MET A C 1
ATOM 1595 O O . MET A 1 194 ? 5.498 -6.835 -27.752 1.00 86.31 194 MET A O 1
ATOM 1599 N N . VAL A 1 195 ? 4.610 -8.403 -29.094 1.00 90.88 195 VAL A N 1
ATOM 1600 C CA . VAL A 1 195 ? 3.344 -8.499 -28.351 1.00 90.88 195 VAL A CA 1
ATOM 1601 C C . VA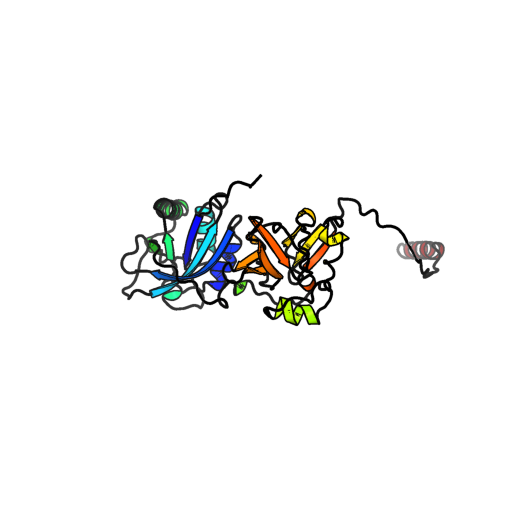L A 1 195 ? 3.491 -9.463 -27.172 1.00 90.88 195 VAL A C 1
ATOM 1603 O O . VAL A 1 195 ? 3.934 -10.602 -27.314 1.00 90.88 195 VAL A O 1
ATOM 1606 N N . GLY A 1 196 ? 3.147 -8.990 -25.979 1.00 94.19 196 GLY A N 1
ATOM 1607 C CA . GLY A 1 196 ? 3.287 -9.731 -24.727 1.00 94.19 196 GLY A CA 1
ATOM 1608 C C . GLY A 1 196 ? 3.157 -8.866 -23.475 1.00 94.19 196 GLY A C 1
ATOM 1609 O O . GLY A 1 196 ? 2.736 -7.703 -23.531 1.00 94.19 196 GLY A O 1
ATOM 1610 N N . LYS A 1 197 ? 3.526 -9.451 -22.334 1.00 95.31 197 LYS A N 1
ATOM 1611 C CA . LYS A 1 197 ? 3.477 -8.829 -21.002 1.00 95.31 197 LYS A CA 1
ATOM 1612 C C . LYS A 1 197 ? 4.863 -8.793 -20.372 1.00 95.31 197 LYS A C 1
ATOM 1614 O O . LYS A 1 197 ? 5.654 -9.713 -20.551 1.00 95.31 197 LYS A O 1
ATOM 1619 N N . TYR A 1 198 ? 5.133 -7.756 -19.594 1.00 96.50 198 TYR A N 1
ATOM 1620 C CA . TYR A 1 198 ? 6.321 -7.643 -18.761 1.00 96.50 198 TYR A CA 1
ATOM 1621 C C . TYR A 1 198 ? 5.940 -7.982 -17.324 1.00 96.50 198 TYR A C 1
ATOM 1623 O O . TYR A 1 198 ? 5.173 -7.264 -16.676 1.00 96.50 198 TYR A O 1
ATOM 1631 N N . ASN A 1 199 ? 6.475 -9.094 -16.834 1.00 95.81 199 ASN A N 1
ATOM 1632 C CA . ASN A 1 199 ? 6.209 -9.590 -15.494 1.00 95.81 199 ASN A CA 1
ATOM 1633 C C . ASN A 1 199 ? 7.339 -9.193 -14.540 1.00 95.81 199 ASN A C 1
ATOM 1635 O O . ASN A 1 199 ? 8.476 -9.027 -14.960 1.00 95.81 199 ASN A O 1
ATOM 1639 N N . CYS A 1 200 ? 7.053 -9.099 -13.246 1.00 94.56 200 CYS A N 1
ATOM 1640 C CA . CYS A 1 200 ? 8.068 -8.904 -12.214 1.00 94.56 200 CYS A CA 1
ATOM 1641 C C . CYS A 1 200 ? 9.085 -10.059 -12.224 1.00 94.56 200 CYS A C 1
ATOM 1643 O O . CYS A 1 200 ? 8.691 -11.216 -12.054 1.00 94.56 200 CYS A O 1
ATOM 1645 N N . SER A 1 201 ? 10.383 -9.759 -12.336 1.00 95.00 201 SER A N 1
ATOM 1646 C CA . SER A 1 201 ? 11.452 -10.776 -12.351 1.00 95.00 201 SER A CA 1
ATOM 1647 C C . SER A 1 201 ? 11.561 -11.582 -11.058 1.00 95.00 201 SER A C 1
ATOM 1649 O O . SER A 1 201 ? 12.128 -12.670 -11.069 1.00 95.00 201 SER A O 1
ATOM 1651 N N . CYS A 1 202 ? 11.026 -11.067 -9.947 1.00 91.69 202 CYS A N 1
ATOM 1652 C CA . CYS A 1 202 ? 11.066 -11.726 -8.641 1.00 91.69 202 CYS A CA 1
ATOM 1653 C C . CYS A 1 202 ? 9.878 -12.671 -8.404 1.00 91.69 202 CYS A C 1
ATOM 1655 O O . CYS A 1 202 ? 10.074 -13.819 -8.020 1.00 91.69 202 CYS A O 1
ATOM 1657 N N . CYS A 1 203 ? 8.642 -12.202 -8.612 1.00 89.62 203 CYS A N 1
ATOM 1658 C CA . CYS A 1 203 ? 7.434 -12.966 -8.258 1.00 89.62 203 CYS A CA 1
ATOM 1659 C C . CYS A 1 203 ? 6.518 -13.311 -9.435 1.00 89.62 203 CYS A C 1
ATOM 1661 O O . CYS A 1 203 ? 5.493 -13.959 -9.235 1.00 89.62 203 CYS A O 1
ATOM 1663 N N . GLY A 1 204 ? 6.840 -12.855 -10.647 1.00 91.50 204 GLY A N 1
ATOM 1664 C CA . GLY A 1 204 ? 6.059 -13.136 -11.849 1.00 91.50 204 GLY A CA 1
ATOM 1665 C C . GLY A 1 204 ? 4.763 -12.333 -12.008 1.00 91.50 204 GLY A C 1
ATOM 1666 O O . GLY A 1 204 ? 4.054 -12.574 -12.980 1.00 91.50 204 GLY A O 1
ATOM 1667 N N . SER A 1 205 ? 4.452 -11.383 -11.113 1.00 90.69 205 SER A N 1
ATOM 1668 C CA . SER A 1 205 ? 3.268 -10.509 -11.233 1.00 90.69 205 SER A CA 1
ATOM 1669 C C . SER A 1 205 ? 3.233 -9.790 -12.596 1.00 90.69 205 SER A C 1
ATOM 1671 O O . SER A 1 205 ? 4.275 -9.266 -12.991 1.00 90.69 205 SER A O 1
ATOM 1673 N N . PRO A 1 206 ? 2.100 -9.741 -13.325 1.00 93.31 206 PRO A N 1
ATOM 1674 C CA . PRO A 1 206 ? 2.025 -9.145 -14.663 1.00 93.31 206 PRO A CA 1
ATOM 1675 C C . PRO A 1 206 ? 1.903 -7.616 -14.589 1.00 93.31 206 PRO A C 1
ATOM 1677 O O . PRO A 1 206 ? 0.806 -7.078 -14.472 1.00 93.31 206 PRO A O 1
ATOM 1680 N N . LEU A 1 207 ? 3.033 -6.910 -14.649 1.00 95.12 207 LEU A N 1
ATOM 1681 C CA . LEU A 1 207 ? 3.108 -5.477 -14.352 1.00 95.12 207 LEU A CA 1
ATOM 1682 C C . LEU A 1 207 ? 2.660 -4.599 -15.527 1.00 95.12 207 LEU A C 1
ATOM 1684 O O . LEU A 1 207 ? 1.797 -3.740 -15.350 1.00 95.12 207 LEU A O 1
ATOM 1688 N N . TYR A 1 208 ? 3.218 -4.824 -16.719 1.00 96.44 208 TYR A N 1
ATOM 1689 C CA . TYR A 1 208 ? 3.027 -3.948 -17.882 1.00 96.44 208 TYR A CA 1
ATOM 1690 C C . TYR A 1 208 ? 2.696 -4.726 -19.153 1.00 96.44 208 TYR A C 1
ATOM 1692 O O . TYR A 1 208 ? 3.079 -5.886 -19.314 1.00 96.44 208 TYR A O 1
ATOM 1700 N N . SER A 1 209 ? 1.993 -4.074 -20.075 1.00 93.69 209 SER A N 1
ATOM 1701 C CA . SER A 1 209 ? 1.677 -4.604 -21.399 1.00 93.69 209 SER A CA 1
ATOM 1702 C C . SER A 1 209 ? 2.582 -3.972 -22.451 1.00 93.69 209 SER A C 1
ATOM 1704 O O . SER A 1 209 ? 2.867 -2.779 -22.406 1.00 93.69 209 SER A O 1
ATOM 1706 N N . SER A 1 210 ? 2.975 -4.760 -23.449 1.00 93.69 210 SER A N 1
ATOM 1707 C CA . SER A 1 210 ? 3.594 -4.253 -24.687 1.00 93.69 210 SER A CA 1
ATOM 1708 C C . SER A 1 210 ? 2.764 -3.178 -25.395 1.00 93.69 210 SER A C 1
ATOM 1710 O O . SER A 1 210 ? 3.333 -2.291 -26.015 1.00 93.69 210 SER A O 1
ATOM 1712 N N . LYS A 1 211 ? 1.432 -3.202 -25.265 1.00 90.94 211 LYS A N 1
ATOM 1713 C CA . LYS A 1 211 ? 0.540 -2.189 -25.860 1.00 90.94 211 LYS A CA 1
ATOM 1714 C C . LYS A 1 211 ? 0.715 -0.798 -25.244 1.00 90.94 211 LYS A C 1
ATOM 1716 O O . LYS A 1 211 ? 0.413 0.199 -25.890 1.00 90.94 211 LYS A O 1
ATOM 1721 N N . ASP A 1 212 ? 1.223 -0.746 -24.016 1.00 91.06 212 ASP A N 1
ATOM 1722 C CA . ASP A 1 212 ? 1.404 0.487 -23.254 1.00 91.06 212 ASP A CA 1
ATOM 1723 C C . ASP A 1 212 ? 2.853 0.990 -23.294 1.00 91.06 212 ASP A C 1
ATOM 1725 O O . ASP A 1 212 ? 3.181 1.953 -22.602 1.00 91.06 212 ASP A O 1
ATO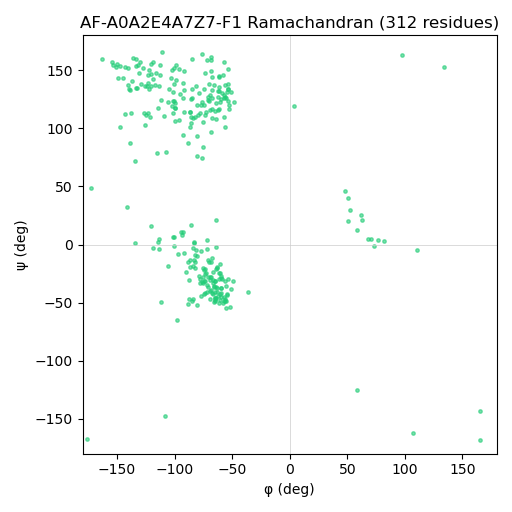M 1729 N N . THR A 1 213 ? 3.734 0.373 -24.095 1.00 90.31 213 THR A N 1
ATOM 1730 C CA . THR A 1 213 ? 5.124 0.830 -24.239 1.00 90.31 213 THR A CA 1
ATOM 1731 C C . THR A 1 213 ? 5.189 2.246 -24.802 1.00 90.31 213 THR A C 1
ATOM 1733 O O . THR A 1 213 ? 4.387 2.642 -25.651 1.00 90.31 213 THR A O 1
ATOM 1736 N N . TYR A 1 214 ? 6.176 3.004 -24.341 1.00 85.38 214 TYR A N 1
ATOM 1737 C CA . TYR A 1 214 ? 6.389 4.397 -24.695 1.00 85.38 214 TYR A CA 1
ATOM 1738 C C . TYR A 1 214 ? 7.858 4.649 -25.056 1.00 85.38 214 TYR A C 1
ATOM 1740 O O . TYR A 1 214 ? 8.775 4.216 -24.359 1.00 85.38 214 TYR A O 1
ATOM 1748 N N . GLU A 1 215 ? 8.091 5.377 -26.147 1.00 85.25 215 GLU A N 1
ATOM 1749 C CA . GLU A 1 215 ? 9.425 5.807 -26.568 1.00 85.25 215 GLU A CA 1
ATOM 1750 C C . GLU A 1 215 ? 9.767 7.146 -25.898 1.00 85.25 215 GLU A C 1
ATOM 1752 O O . GLU A 1 215 ? 9.517 8.212 -26.446 1.00 85.25 215 GLU A O 1
ATOM 1757 N N . SER A 1 216 ? 10.329 7.081 -24.689 1.00 82.44 216 SER A N 1
ATOM 1758 C CA . SER A 1 216 ? 10.691 8.262 -23.886 1.00 82.44 216 SER A CA 1
ATOM 1759 C C . SER A 1 216 ? 12.051 8.874 -24.230 1.00 82.44 216 SER A C 1
ATOM 1761 O O . SER A 1 216 ? 12.345 9.990 -23.822 1.00 82.44 216 SER A O 1
ATOM 1763 N N . GLY A 1 217 ? 12.927 8.124 -24.906 1.00 83.69 217 GLY A N 1
ATOM 1764 C CA . GLY A 1 217 ? 14.332 8.503 -25.093 1.00 83.69 217 GLY A CA 1
ATOM 1765 C C . GLY A 1 217 ? 15.203 8.374 -23.833 1.00 83.69 217 GLY A C 1
ATOM 1766 O O . GLY A 1 217 ? 16.409 8.578 -23.930 1.00 83.69 217 GLY A O 1
ATOM 1767 N N . SER A 1 218 ? 14.639 7.962 -22.688 1.00 83.94 218 SER A N 1
ATOM 1768 C CA . SER A 1 218 ? 15.334 7.971 -21.391 1.00 83.94 218 SER A CA 1
ATOM 1769 C C . SER A 1 218 ? 16.529 7.020 -21.311 1.00 83.94 218 SER A C 1
ATOM 1771 O O . SER A 1 218 ? 17.492 7.306 -20.615 1.00 83.94 218 SER A O 1
ATOM 1773 N N . GLY A 1 219 ? 16.485 5.893 -22.024 1.00 87.12 219 GLY A N 1
ATOM 1774 C CA . GLY A 1 219 ? 17.484 4.827 -21.889 1.00 87.12 219 GLY A CA 1
ATOM 1775 C C . GLY A 1 219 ? 16.953 3.549 -21.241 1.00 87.12 219 GLY A C 1
ATOM 1776 O O . GLY A 1 219 ? 17.666 2.551 -21.220 1.00 87.12 219 GLY A O 1
ATOM 1777 N N . TRP A 1 220 ? 15.700 3.536 -20.782 1.00 91.81 220 TRP A N 1
ATOM 1778 C CA . TRP A 1 220 ? 15.069 2.378 -20.141 1.00 91.81 220 TRP A CA 1
ATOM 1779 C C . TRP A 1 220 ? 13.700 2.075 -20.766 1.00 91.81 220 TRP A C 1
ATOM 1781 O O . TRP A 1 220 ? 13.082 2.974 -21.354 1.00 91.81 220 TRP A O 1
ATOM 1791 N N . PRO A 1 221 ? 13.192 0.830 -20.667 1.00 93.44 221 PRO A N 1
ATOM 1792 C CA . PRO A 1 221 ? 11.828 0.534 -21.081 1.00 93.44 221 PRO A CA 1
ATOM 1793 C C . PRO A 1 221 ? 10.852 1.422 -20.306 1.00 93.44 221 PRO A C 1
ATOM 1795 O O . PRO A 1 221 ? 10.918 1.545 -19.081 1.00 93.44 221 PRO A O 1
ATOM 1798 N N . SER A 1 222 ? 9.971 2.082 -21.052 1.00 93.62 222 SER A N 1
ATOM 1799 C CA . SER A 1 222 ? 9.014 3.038 -20.508 1.00 93.62 222 SER A CA 1
ATOM 1800 C C . SER A 1 222 ? 7.590 2.639 -20.874 1.00 93.62 222 SER A C 1
ATOM 1802 O O . SER A 1 222 ? 7.357 2.100 -21.957 1.00 93.62 222 SER A O 1
ATOM 1804 N N . PHE A 1 223 ? 6.640 2.911 -19.982 1.00 93.81 223 PHE A N 1
ATOM 1805 C CA . PHE A 1 223 ? 5.243 2.500 -20.122 1.00 93.81 223 PHE A CA 1
ATOM 1806 C C . PHE A 1 223 ? 4.293 3.630 -19.739 1.00 93.81 223 PHE A C 1
ATOM 1808 O O . PHE A 1 223 ? 4.528 4.333 -18.761 1.00 93.81 223 PHE A O 1
ATOM 1815 N N . LYS A 1 224 ? 3.195 3.796 -20.478 1.00 91.81 224 LYS A N 1
ATOM 1816 C CA . LYS A 1 224 ? 2.177 4.814 -20.177 1.00 91.81 224 LYS A CA 1
ATOM 1817 C C . LYS A 1 224 ? 1.414 4.484 -18.895 1.00 91.81 224 LYS A C 1
ATOM 1819 O O . LYS A 1 224 ? 1.251 5.351 -18.044 1.00 91.81 224 LYS A O 1
ATOM 1824 N N . GLU A 1 225 ? 0.977 3.234 -18.746 1.00 90.38 225 GLU A N 1
ATOM 1825 C CA . GLU A 1 225 ? 0.258 2.748 -17.566 1.00 90.38 225 GLU A CA 1
ATOM 1826 C C . GLU A 1 225 ? 0.586 1.265 -17.278 1.00 90.38 225 GLU A C 1
ATOM 1828 O O . GLU A 1 225 ? 0.940 0.518 -18.195 1.00 90.38 225 GLU A O 1
ATOM 1833 N N . PRO A 1 226 ? 0.481 0.809 -16.012 1.00 92.69 226 PRO A N 1
ATOM 1834 C CA . PRO A 1 226 ? 0.526 -0.615 -15.673 1.00 92.69 226 PRO A CA 1
ATOM 1835 C C . PRO A 1 226 ? -0.755 -1.334 -16.118 1.00 92.69 226 PRO A C 1
ATOM 1837 O O . PRO A 1 226 ? -1.819 -0.720 -16.196 1.00 92.69 226 PRO A O 1
ATOM 1840 N N . ILE A 1 227 ? -0.694 -2.664 -16.280 1.00 89.44 227 ILE A N 1
ATOM 1841 C CA . ILE A 1 227 ? -1.870 -3.502 -16.605 1.00 89.44 227 ILE A CA 1
ATOM 1842 C C . ILE A 1 227 ? -2.993 -3.276 -15.584 1.00 89.44 227 ILE A C 1
ATOM 1844 O O . ILE A 1 227 ? -4.164 -3.163 -15.943 1.00 89.44 227 ILE A O 1
ATOM 1848 N N . GLN A 1 228 ? -2.635 -3.206 -14.299 1.00 81.94 228 GLN A N 1
ATOM 1849 C CA . GLN A 1 228 ? -3.521 -2.745 -13.235 1.00 81.94 228 GLN A CA 1
ATOM 1850 C C . GLN A 1 228 ? -2.734 -1.890 -12.252 1.00 81.94 228 GLN A C 1
ATOM 1852 O O . GLN A 1 228 ? -1.638 -2.255 -11.829 1.00 81.94 228 GLN A O 1
ATOM 1857 N N . ARG A 1 229 ? -3.330 -0.776 -11.815 1.00 80.69 229 ARG A N 1
ATOM 1858 C CA . ARG A 1 229 ? -2.709 0.117 -10.823 1.00 80.69 229 ARG A CA 1
ATOM 1859 C C . ARG A 1 229 ? -2.401 -0.585 -9.498 1.00 80.69 229 ARG A C 1
ATOM 1861 O O . ARG A 1 229 ? -1.429 -0.219 -8.864 1.00 80.69 229 ARG A O 1
ATOM 1868 N N . SER A 1 230 ? -3.174 -1.603 -9.117 1.00 73.69 230 SER A N 1
ATOM 1869 C CA . SER A 1 230 ? -2.948 -2.407 -7.908 1.00 73.69 230 SER A CA 1
ATOM 1870 C C . SER A 1 230 ? -1.711 -3.311 -7.981 1.00 73.69 230 SER A C 1
ATOM 1872 O O . SER A 1 230 ? -1.266 -3.801 -6.946 1.00 73.69 230 SER A O 1
ATOM 1874 N N . PHE A 1 231 ? -1.131 -3.550 -9.164 1.00 83.38 231 PHE A N 1
ATOM 1875 C CA . PHE A 1 231 ? 0.070 -4.385 -9.314 1.00 83.38 231 PHE A CA 1
ATOM 1876 C C . PHE A 1 231 ? 1.377 -3.649 -9.032 1.00 83.38 231 PHE A C 1
ATOM 1878 O O . PHE A 1 231 ? 2.406 -4.304 -8.826 1.00 83.38 231 PHE A O 1
ATOM 1885 N N . ILE A 1 232 ? 1.329 -2.319 -8.987 1.00 87.94 232 ILE A N 1
ATOM 1886 C CA . ILE A 1 232 ? 2.458 -1.476 -8.617 1.00 87.94 232 ILE A CA 1
ATOM 1887 C C . ILE A 1 232 ? 2.130 -0.615 -7.398 1.00 87.94 232 ILE A C 1
ATOM 1889 O O . ILE A 1 232 ? 0.980 -0.280 -7.125 1.00 87.94 232 ILE A O 1
ATOM 1893 N N . LEU A 1 233 ? 3.178 -0.220 -6.694 1.00 81.56 233 LEU A N 1
ATOM 1894 C CA . LEU A 1 233 ? 3.145 0.712 -5.581 1.00 81.56 233 LEU A CA 1
ATOM 1895 C C . LEU A 1 233 ? 3.914 1.947 -6.016 1.00 81.56 233 LEU A C 1
ATOM 1897 O O . LEU A 1 233 ? 5.101 1.832 -6.305 1.00 81.56 233 LEU A O 1
ATOM 1901 N N . LEU A 1 234 ? 3.242 3.094 -6.078 1.00 85.31 234 LEU A N 1
ATOM 1902 C CA . LEU A 1 234 ? 3.882 4.376 -6.351 1.00 85.31 234 LEU A CA 1
ATOM 1903 C C . LEU A 1 234 ? 4.057 5.144 -5.042 1.00 85.31 234 LEU A C 1
ATOM 1905 O O . LEU A 1 234 ? 3.073 5.429 -4.357 1.00 85.31 234 LEU A O 1
ATOM 1909 N N . ASN A 1 235 ? 5.291 5.525 -4.733 1.00 79.38 235 ASN A N 1
ATOM 1910 C CA . ASN A 1 235 ? 5.569 6.539 -3.728 1.00 79.38 235 ASN A CA 1
ATOM 1911 C C . ASN A 1 235 ? 5.456 7.924 -4.386 1.00 79.38 235 ASN A C 1
ATOM 1913 O O . ASN A 1 235 ? 6.304 8.302 -5.184 1.00 79.38 235 ASN A O 1
ATOM 1917 N N . GLU A 1 236 ? 4.411 8.689 -4.065 1.00 79.00 236 GLU A N 1
ATOM 1918 C CA . GLU A 1 236 ? 4.160 10.010 -4.677 1.00 79.00 236 GLU A CA 1
ATOM 1919 C C . GLU A 1 236 ? 5.200 11.079 -4.276 1.00 79.00 236 GLU A C 1
ATOM 1921 O O . GLU A 1 236 ? 5.276 12.120 -4.921 1.00 79.00 236 GLU A O 1
ATOM 1926 N N . ARG A 1 237 ? 6.008 10.845 -3.228 1.00 76.81 237 ARG A N 1
ATOM 1927 C CA . ARG A 1 237 ? 7.077 11.768 -2.807 1.00 76.81 237 ARG A CA 1
ATOM 1928 C C . ARG A 1 237 ? 8.361 11.537 -3.600 1.00 76.81 237 ARG A C 1
ATOM 1930 O O . ARG A 1 237 ? 8.974 12.492 -4.057 1.00 76.81 237 ARG A O 1
ATOM 1937 N N . THR A 1 238 ? 8.774 10.280 -3.748 1.00 81.88 238 THR A N 1
ATOM 1938 C CA . THR A 1 238 ? 10.037 9.913 -4.418 1.00 81.88 238 THR A CA 1
ATOM 1939 C C . THR A 1 238 ? 9.849 9.524 -5.883 1.00 81.88 238 THR A C 1
ATOM 1941 O O . THR A 1 238 ? 10.822 9.322 -6.602 1.00 81.88 238 THR A O 1
ATOM 1944 N N . ASN A 1 239 ? 8.599 9.398 -6.333 1.00 87.94 239 ASN A N 1
ATOM 1945 C CA . ASN A 1 239 ? 8.194 8.783 -7.596 1.00 87.94 239 ASN A CA 1
ATOM 1946 C C . ASN A 1 239 ? 8.631 7.319 -7.766 1.00 87.94 239 ASN A C 1
ATOM 1948 O O . ASN A 1 239 ? 8.533 6.787 -8.870 1.00 87.94 239 ASN A O 1
ATOM 1952 N N . GLU A 1 240 ? 9.092 6.651 -6.708 1.00 89.38 240 GLU A N 1
ATOM 1953 C CA . GLU A 1 240 ? 9.531 5.259 -6.770 1.00 89.38 240 GLU A CA 1
ATOM 1954 C C . GLU A 1 240 ? 8.362 4.318 -7.082 1.00 89.38 240 GLU A C 1
ATOM 1956 O O . GLU A 1 240 ? 7.277 4.429 -6.504 1.00 89.38 240 GLU A O 1
ATOM 1961 N N . ILE A 1 241 ? 8.606 3.353 -7.967 1.00 90.75 241 ILE A N 1
ATOM 1962 C CA . ILE A 1 241 ? 7.676 2.291 -8.326 1.00 90.75 241 ILE A CA 1
ATOM 1963 C C . ILE A 1 241 ? 8.218 0.954 -7.821 1.00 90.75 241 ILE A C 1
ATOM 1965 O O . ILE A 1 241 ? 9.310 0.526 -8.201 1.00 90.75 241 ILE A O 1
ATOM 1969 N N . ARG A 1 242 ? 7.408 0.247 -7.029 1.00 89.12 242 ARG A N 1
ATOM 1970 C CA . ARG A 1 242 ? 7.675 -1.130 -6.587 1.00 89.12 242 ARG A CA 1
ATOM 1971 C C . ARG A 1 242 ? 6.604 -2.098 -7.066 1.00 89.12 242 ARG A C 1
ATOM 1973 O O . ARG A 1 242 ? 5.464 -1.718 -7.316 1.00 89.12 242 ARG A O 1
ATOM 1980 N N . CYS A 1 243 ? 6.944 -3.379 -7.154 1.00 87.75 243 CYS A N 1
ATOM 1981 C CA . CYS A 1 243 ? 5.959 -4.433 -7.371 1.00 87.75 243 CYS A CA 1
ATOM 1982 C C . CYS A 1 243 ? 5.108 -4.617 -6.109 1.00 87.75 243 CYS A C 1
ATOM 1984 O O . CYS A 1 243 ? 5.653 -4.945 -5.056 1.00 87.75 243 CYS A O 1
ATOM 1986 N N . THR A 1 244 ? 3.779 -4.516 -6.216 1.00 79.50 244 THR A N 1
ATOM 1987 C CA . THR A 1 244 ? 2.897 -4.739 -5.059 1.00 79.50 244 THR A CA 1
ATOM 1988 C C . THR A 1 244 ? 3.054 -6.136 -4.496 1.00 79.50 244 THR A C 1
ATOM 1990 O O . THR A 1 244 ? 3.046 -6.297 -3.296 1.00 79.50 244 THR A O 1
ATOM 1993 N N . GLN A 1 245 ? 3.246 -7.165 -5.318 1.00 79.94 245 GLN A N 1
ATOM 1994 C CA . GLN A 1 245 ? 3.198 -8.548 -4.836 1.00 79.94 245 GLN A CA 1
ATOM 1995 C C . GLN A 1 245 ? 4.441 -8.996 -4.046 1.00 79.94 245 GLN A C 1
ATOM 1997 O O . GLN A 1 245 ? 4.339 -9.913 -3.226 1.00 79.94 245 GLN A O 1
ATOM 2002 N N . CYS A 1 246 ? 5.608 -8.409 -4.324 1.00 83.25 246 CYS A N 1
ATOM 2003 C CA . CYS A 1 246 ? 6.877 -8.830 -3.719 1.00 83.25 246 CYS A CA 1
ATOM 2004 C C . CYS A 1 246 ? 7.759 -7.684 -3.204 1.00 83.25 246 CYS A C 1
ATOM 2006 O O . CYS A 1 246 ? 8.863 -7.954 -2.743 1.00 83.25 246 CYS A O 1
ATOM 2008 N N . GLY A 1 247 ? 7.318 -6.428 -3.318 1.00 81.31 247 GLY A N 1
ATOM 2009 C CA . GLY A 1 247 ? 8.068 -5.252 -2.873 1.00 81.31 247 GLY A CA 1
ATOM 2010 C C . GLY A 1 247 ? 9.307 -4.917 -3.708 1.00 81.31 247 GLY A C 1
ATOM 2011 O O . GLY A 1 247 ? 10.027 -3.996 -3.3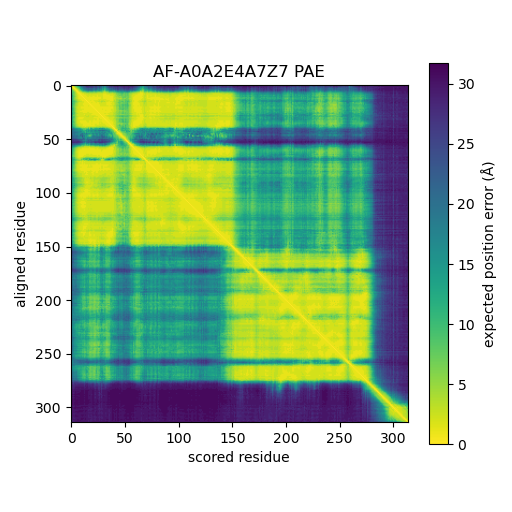47 1.00 81.31 247 GLY A O 1
ATOM 2012 N N . LEU A 1 248 ? 9.564 -5.636 -4.808 1.00 88.50 248 LEU A N 1
ATOM 2013 C CA . LEU A 1 248 ? 10.746 -5.426 -5.651 1.00 88.50 248 LEU A CA 1
ATOM 2014 C C . LEU A 1 248 ? 10.769 -3.992 -6.193 1.00 88.50 248 LEU A C 1
ATOM 2016 O O . LEU A 1 248 ? 9.767 -3.569 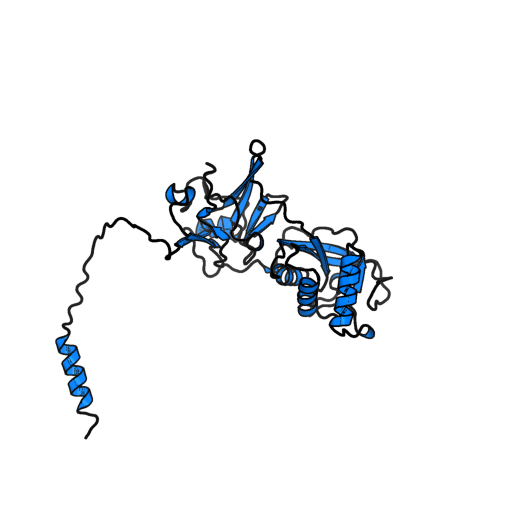-6.776 1.00 88.50 248 LEU A O 1
ATOM 2020 N N . HIS A 1 249 ? 11.898 -3.292 -6.058 1.00 90.75 249 HIS A N 1
ATOM 2021 C CA . HIS A 1 249 ? 12.118 -2.021 -6.744 1.00 90.75 249 HIS A CA 1
ATOM 2022 C C . HIS A 1 249 ? 12.064 -2.237 -8.260 1.00 90.75 249 HIS A C 1
ATOM 2024 O O . HIS A 1 249 ? 12.680 -3.169 -8.778 1.00 90.75 249 HIS A O 1
ATOM 2030 N N . LEU A 1 250 ? 11.307 -1.399 -8.969 1.00 93.31 250 LEU A N 1
ATOM 2031 C CA . LEU A 1 250 ? 11.150 -1.486 -10.421 1.00 93.31 250 LEU A CA 1
ATOM 2032 C C . LEU A 1 250 ? 11.808 -0.295 -11.118 1.00 93.31 250 LEU A C 1
ATOM 2034 O O . LEU A 1 250 ? 12.564 -0.480 -12.071 1.00 93.31 250 LEU A O 1
ATOM 2038 N N . GLY A 1 251 ? 11.524 0.919 -10.658 1.00 93.69 251 GLY A N 1
ATOM 2039 C CA . GLY A 1 251 ? 12.000 2.150 -11.278 1.00 93.69 251 GLY A CA 1
ATOM 2040 C C . GLY A 1 251 ? 11.236 3.356 -10.751 1.00 93.69 251 GLY A C 1
ATOM 2041 O O . GLY A 1 251 ? 10.884 3.385 -9.574 1.00 93.69 251 GLY A O 1
ATOM 2042 N N . HIS A 1 252 ? 10.964 4.336 -11.613 1.00 92.69 252 HIS A N 1
ATOM 2043 C CA . HIS A 1 252 ? 10.354 5.602 -11.200 1.00 92.69 252 HIS A CA 1
ATOM 2044 C C . HIS A 1 252 ? 9.309 6.115 -12.193 1.00 92.69 252 HIS A C 1
ATOM 2046 O O . HIS A 1 252 ? 9.389 5.864 -13.397 1.00 92.69 252 HIS A O 1
ATOM 2052 N N . ARG A 1 253 ? 8.336 6.878 -11.689 1.00 92.88 253 ARG A N 1
ATOM 2053 C CA . ARG A 1 253 ? 7.373 7.620 -12.506 1.00 92.88 253 ARG A CA 1
ATOM 2054 C C . ARG A 1 253 ? 7.943 8.976 -12.902 1.00 92.88 253 ARG A C 1
ATOM 2056 O O . ARG A 1 253 ? 8.285 9.790 -12.053 1.00 92.88 253 ARG A O 1
ATOM 2063 N N . ILE A 1 254 ? 7.965 9.249 -14.198 1.00 91.62 254 ILE A N 1
ATOM 2064 C CA . ILE A 1 254 ? 8.395 10.530 -14.753 1.00 91.62 254 ILE A CA 1
ATOM 2065 C C . ILE A 1 254 ? 7.161 11.360 -15.099 1.00 91.62 254 ILE A C 1
ATOM 2067 O O . ILE A 1 254 ? 6.169 10.834 -15.606 1.00 91.62 254 ILE A O 1
ATOM 2071 N N . SER A 1 255 ? 7.210 12.657 -14.792 1.00 86.94 255 SER A N 1
ATOM 2072 C CA . SER A 1 255 ? 6.170 13.627 -15.147 1.00 86.94 255 SER A CA 1
ATOM 2073 C C . SER A 1 255 ? 6.806 14.779 -15.926 1.00 86.94 255 SER A C 1
ATOM 2075 O O . SER A 1 255 ? 7.583 15.545 -15.364 1.00 86.94 255 SER A O 1
ATOM 2077 N N . GLU A 1 256 ? 6.491 14.902 -17.215 1.00 78.56 256 GLU A N 1
ATOM 2078 C CA . GLU A 1 256 ? 6.963 16.011 -18.048 1.00 78.56 256 GLU A CA 1
ATOM 2079 C C . GLU A 1 256 ? 6.011 17.204 -17.914 1.00 78.56 256 GLU A C 1
ATOM 2081 O O . GLU A 1 256 ? 4.859 17.157 -18.358 1.00 78.56 256 GLU A O 1
ATOM 2086 N N . THR A 1 257 ? 6.505 18.297 -17.330 1.00 68.50 257 THR A N 1
ATOM 2087 C CA . THR A 1 257 ? 5.723 19.515 -17.053 1.00 68.50 257 THR A CA 1
ATOM 2088 C C . THR A 1 257 ? 5.143 20.147 -18.317 1.00 68.50 257 THR A C 1
ATOM 2090 O O . THR A 1 257 ? 3.996 20.580 -18.312 1.00 68.50 257 THR A O 1
ATOM 2093 N N . LYS A 1 258 ? 5.887 20.130 -19.429 1.00 62.88 258 LYS A N 1
ATOM 2094 C CA . LYS A 1 258 ? 5.480 20.766 -20.695 1.00 62.88 258 LYS A CA 1
ATOM 2095 C C . LYS A 1 258 ? 4.382 20.019 -21.458 1.00 62.88 258 LYS A C 1
ATOM 2097 O O . LYS A 1 258 ? 3.680 20.631 -22.252 1.00 62.88 258 LYS A O 1
ATOM 2102 N N . LYS A 1 259 ? 4.241 18.704 -21.261 1.00 58.19 259 LYS A N 1
ATOM 2103 C CA . LYS A 1 259 ? 3.358 17.851 -22.084 1.00 58.19 259 LYS A CA 1
ATOM 2104 C C . LYS A 1 259 ? 2.186 17.248 -21.318 1.00 58.19 259 LYS A C 1
ATOM 2106 O O . LYS A 1 259 ? 1.440 16.454 -21.885 1.00 58.19 259 LYS A O 1
ATOM 2111 N N . THR A 1 260 ? 2.028 17.562 -20.028 1.00 69.00 260 THR A N 1
ATOM 2112 C CA . THR A 1 260 ? 1.100 16.864 -19.107 1.00 69.00 260 THR A CA 1
ATOM 2113 C C . THR A 1 260 ? 1.257 15.335 -19.125 1.00 69.00 260 THR A C 1
ATOM 2115 O O . THR A 1 260 ? 0.360 14.590 -18.730 1.00 69.00 260 THR A O 1
ATOM 2118 N N . LEU A 1 261 ? 2.410 14.855 -19.594 1.00 78.00 261 LEU A N 1
ATOM 2119 C CA . LEU A 1 261 ? 2.661 13.451 -19.857 1.00 78.00 261 LEU A CA 1
ATOM 2120 C C . LEU A 1 261 ? 3.261 12.806 -18.613 1.00 78.00 261 LEU A C 1
ATOM 2122 O O . LEU A 1 261 ? 4.201 13.336 -18.019 1.00 78.00 261 LEU A O 1
ATOM 2126 N N . ARG A 1 262 ? 2.734 11.640 -18.238 1.00 88.19 262 ARG A N 1
ATOM 2127 C CA . ARG A 1 262 ? 3.291 10.803 -17.173 1.00 88.19 262 ARG A CA 1
ATOM 2128 C C . ARG A 1 262 ? 3.533 9.403 -17.715 1.00 88.19 262 ARG A C 1
ATOM 2130 O O . ARG A 1 262 ? 2.683 8.875 -18.430 1.00 88.19 262 ARG A O 1
ATOM 2137 N N . TYR A 1 263 ? 4.681 8.828 -17.387 1.00 92.62 263 TYR A N 1
ATOM 2138 C CA . TYR A 1 263 ? 5.038 7.466 -17.772 1.00 92.62 263 TYR A CA 1
ATOM 2139 C C . TYR A 1 263 ? 5.953 6.831 -16.725 1.00 92.62 263 TYR A C 1
ATOM 2141 O O . TYR A 1 263 ? 6.655 7.514 -15.981 1.00 92.62 263 TYR A O 1
ATOM 2149 N N . ASP A 1 264 ? 5.943 5.509 -16.676 1.00 94.44 264 ASP A N 1
ATOM 2150 C CA . ASP A 1 264 ? 6.773 4.706 -15.792 1.00 94.44 264 ASP A CA 1
ATOM 2151 C C . ASP A 1 264 ? 8.057 4.330 -16.525 1.00 94.44 264 ASP A C 1
ATOM 2153 O O . ASP A 1 264 ? 7.998 3.784 -17.624 1.00 94.44 264 ASP A O 1
ATOM 2157 N N . CYS A 1 265 ? 9.210 4.620 -15.930 1.00 93.81 265 CYS A N 1
ATOM 2158 C CA . CYS A 1 265 ? 10.535 4.302 -16.448 1.00 93.81 265 CYS A CA 1
ATOM 2159 C C . CYS A 1 265 ? 11.137 3.194 -15.576 1.00 93.81 265 CYS A C 1
ATOM 2161 O O .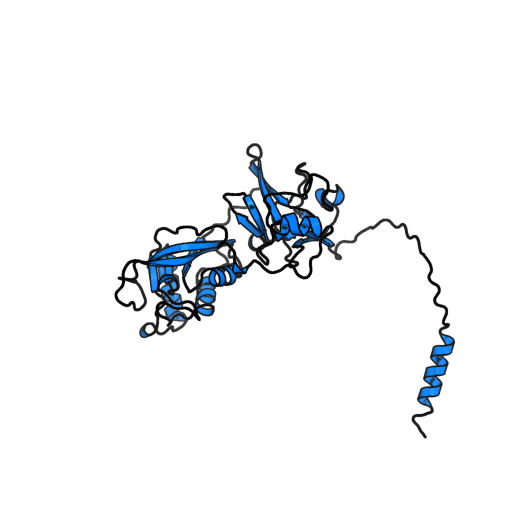 CYS A 1 265 ? 11.416 3.416 -14.395 1.00 93.81 265 CYS A O 1
ATOM 2163 N N . ILE A 1 266 ? 11.282 1.991 -16.133 1.00 94.88 266 ILE A N 1
ATOM 2164 C CA . ILE A 1 266 ? 11.512 0.763 -15.361 1.00 94.88 266 ILE A CA 1
ATOM 2165 C C . ILE A 1 266 ? 12.849 0.129 -15.743 1.00 94.88 266 ILE A C 1
ATOM 2167 O O . ILE A 1 266 ? 13.222 0.107 -16.910 1.00 94.88 266 ILE A O 1
ATOM 2171 N N . ASN A 1 267 ? 13.568 -0.432 -14.775 1.00 94.75 267 ASN A N 1
ATOM 2172 C CA . ASN A 1 267 ? 14.767 -1.218 -15.047 1.00 94.75 267 ASN A CA 1
ATOM 2173 C C . ASN A 1 267 ? 14.380 -2.538 -15.747 1.00 94.75 267 ASN A C 1
ATOM 2175 O O . ASN A 1 267 ? 13.534 -3.293 -15.259 1.00 94.75 267 ASN A O 1
ATOM 2179 N N . SER A 1 268 ? 15.024 -2.833 -16.877 1.00 95.00 268 SER A N 1
ATOM 2180 C CA . SER A 1 268 ? 14.886 -4.089 -17.619 1.00 95.00 268 SER A CA 1
ATOM 2181 C C . SER A 1 268 ? 15.160 -5.305 -16.743 1.00 95.00 268 SER A C 1
ATOM 2183 O O . SER A 1 268 ? 14.343 -6.222 -16.758 1.00 95.00 268 SER A O 1
ATOM 2185 N N . VAL A 1 269 ? 16.203 -5.270 -15.901 1.00 94.25 269 VAL A N 1
ATOM 2186 C CA . VAL A 1 269 ? 16.557 -6.412 -15.034 1.00 94.25 269 VAL A CA 1
ATOM 2187 C C . VAL A 1 269 ? 15.453 -6.785 -14.045 1.00 94.25 269 VAL A C 1
ATOM 2189 O O . VAL A 1 269 ? 15.370 -7.941 -13.618 1.00 94.25 269 VAL A O 1
ATOM 2192 N N . CYS A 1 270 ? 14.577 -5.836 -13.696 1.00 94.88 270 CYS A N 1
ATOM 2193 C CA . CYS A 1 270 ? 13.444 -6.071 -12.805 1.00 94.88 270 CYS A CA 1
ATOM 2194 C C . CYS A 1 270 ? 12.211 -6.644 -13.542 1.00 94.88 270 CYS A C 1
ATOM 2196 O O . CYS A 1 270 ? 11.205 -6.960 -12.893 1.00 94.88 270 CYS A O 1
ATOM 2198 N N . LEU A 1 271 ? 12.286 -6.805 -14.872 1.00 95.81 271 LEU A N 1
ATOM 2199 C CA . LEU A 1 271 ? 11.232 -7.335 -15.735 1.00 95.81 271 LEU A CA 1
ATOM 2200 C C . LEU A 1 271 ? 11.613 -8.656 -16.431 1.00 95.81 271 LEU A C 1
ATOM 2202 O O . LEU A 1 271 ? 12.735 -8.887 -16.868 1.00 95.81 271 LEU A O 1
ATOM 2206 N N . ASN A 1 272 ? 10.611 -9.502 -16.647 1.00 95.25 272 ASN A N 1
ATOM 2207 C CA . ASN A 1 272 ? 10.687 -10.691 -17.482 1.00 95.25 272 ASN A CA 1
ATOM 2208 C C . ASN A 1 272 ? 9.564 -10.656 -18.522 1.00 95.25 272 ASN A C 1
ATOM 2210 O O . ASN A 1 272 ? 8.386 -10.765 -18.172 1.00 95.25 272 ASN A O 1
ATOM 2214 N N . PHE A 1 273 ? 9.920 -10.518 -19.799 1.00 95.00 273 PHE A N 1
ATOM 2215 C CA . PHE A 1 273 ? 8.948 -10.492 -20.888 1.00 95.00 273 PHE A CA 1
ATOM 2216 C C . PHE A 1 273 ? 8.388 -11.888 -21.192 1.00 95.00 273 PHE A C 1
ATOM 2218 O O . PHE A 1 273 ? 9.132 -12.860 -21.327 1.00 95.00 273 PHE A O 1
ATOM 2225 N N . VAL A 1 274 ? 7.069 -11.973 -21.342 1.00 94.19 274 VAL A N 1
ATOM 2226 C CA . VAL A 1 274 ? 6.324 -13.175 -21.724 1.00 94.19 274 VAL A CA 1
ATOM 2227 C C . VAL A 1 274 ? 5.554 -12.867 -23.014 1.00 94.19 274 VAL A C 1
ATOM 2229 O O . VAL A 1 274 ? 4.605 -12.077 -22.962 1.00 94.19 274 VAL A O 1
ATOM 2232 N N . PRO A 1 275 ? 5.943 -13.457 -24.161 1.00 92.69 275 PRO A N 1
ATOM 2233 C CA . PRO A 1 275 ? 5.241 -13.267 -25.428 1.00 92.69 275 PRO A CA 1
ATOM 2234 C C . PRO A 1 275 ? 3.792 -13.753 -25.363 1.00 92.69 275 PRO A C 1
ATOM 2236 O O . PRO A 1 275 ? 3.503 -14.779 -24.739 1.00 92.69 275 PRO A O 1
ATOM 2239 N N . ASP A 1 276 ? 2.892 -13.051 -26.046 1.00 87.62 276 ASP A N 1
ATOM 2240 C CA . ASP A 1 276 ? 1.520 -13.516 -26.235 1.00 87.62 276 ASP A CA 1
ATOM 2241 C C . ASP A 1 276 ? 1.471 -14.501 -27.411 1.00 87.62 276 ASP A C 1
ATOM 2243 O O . ASP A 1 276 ? 1.660 -14.124 -28.565 1.00 87.62 276 ASP A O 1
ATOM 2247 N N . LYS A 1 277 ? 1.250 -15.787 -27.121 1.00 74.56 277 LYS A N 1
ATOM 2248 C CA . LYS A 1 277 ? 1.238 -16.850 -28.142 1.00 74.56 277 LYS A CA 1
ATOM 2249 C C . LYS A 1 277 ? 0.015 -16.792 -29.066 1.00 74.56 277 LYS A C 1
ATOM 2251 O O . LYS A 1 277 ? 0.018 -17.468 -30.088 1.00 74.56 277 LYS A O 1
ATOM 2256 N N . SER A 1 278 ? -1.014 -16.018 -28.715 1.00 66.12 278 SER A N 1
ATOM 2257 C CA . SER A 1 278 ? -2.263 -15.925 -29.481 1.00 66.12 278 SER A CA 1
ATOM 2258 C C . SER A 1 278 ? -2.189 -14.988 -30.696 1.00 66.12 278 SER A C 1
ATOM 2260 O O . SER A 1 278 ? -3.088 -15.004 -31.532 1.00 66.12 278 SER A O 1
ATOM 2262 N N . MET A 1 279 ? -1.115 -14.204 -30.837 1.00 50.47 279 MET A N 1
ATOM 2263 C CA . MET A 1 279 ? -0.903 -13.295 -31.968 1.00 50.47 279 MET A CA 1
ATOM 2264 C C . MET A 1 279 ? 0.455 -13.601 -32.607 1.00 50.47 279 MET A C 1
ATOM 2266 O O . MET A 1 279 ? 1.507 -13.296 -32.051 1.00 50.47 279 MET A O 1
ATOM 2270 N N . GLY A 1 280 ? 0.406 -14.291 -33.750 1.00 40.81 280 GLY A N 1
ATOM 2271 C CA . GLY A 1 280 ? 1.524 -14.986 -34.386 1.00 40.81 280 GLY A CA 1
ATOM 2272 C C . GLY A 1 280 ? 2.813 -14.173 -34.518 1.00 40.81 280 GLY A C 1
ATOM 2273 O O . GLY A 1 280 ? 2.872 -13.139 -35.181 1.00 40.81 280 GLY A O 1
ATOM 2274 N N . PHE A 1 281 ? 3.883 -14.713 -33.945 1.00 38.78 281 PHE A N 1
ATOM 2275 C CA . PHE A 1 281 ? 5.241 -14.260 -34.188 1.00 38.78 281 PHE A CA 1
ATOM 2276 C C . PHE A 1 281 ? 5.697 -14.767 -35.566 1.00 38.78 281 PHE A C 1
ATOM 2278 O O . PHE A 1 281 ? 6.009 -15.948 -35.712 1.00 38.78 281 PHE A O 1
ATOM 2285 N N . LYS A 1 282 ? 5.766 -13.901 -36.588 1.00 39.03 282 LYS A N 1
ATOM 2286 C CA . LYS A 1 282 ? 6.550 -14.191 -37.804 1.00 39.03 282 LYS A CA 1
ATOM 2287 C C . LYS A 1 282 ? 8.035 -13.997 -37.479 1.00 39.03 282 LYS A C 1
ATOM 2289 O O . LYS A 1 282 ? 8.635 -12.984 -37.819 1.00 39.03 282 LYS A O 1
ATOM 2294 N N . GLY A 1 283 ? 8.606 -14.951 -36.747 1.00 36.66 283 GLY A N 1
ATOM 2295 C CA . GLY A 1 283 ? 10.046 -15.025 -36.526 1.00 36.66 283 GLY A CA 1
ATOM 2296 C C . GLY A 1 283 ? 10.736 -15.488 -37.804 1.00 36.66 283 GLY A C 1
ATOM 2297 O O . GLY A 1 283 ? 10.525 -16.620 -38.235 1.00 36.66 283 GLY A O 1
ATOM 2298 N N . GLY A 1 284 ? 11.537 -14.609 -38.409 1.00 33.03 284 GLY A N 1
ATOM 2299 C CA . GLY A 1 284 ? 12.412 -14.941 -39.528 1.00 33.03 284 GLY A CA 1
ATOM 2300 C C . GLY A 1 284 ? 13.361 -16.080 -39.159 1.00 33.03 284 GLY A C 1
ATOM 2301 O O . GLY A 1 284 ? 14.045 -16.049 -38.137 1.00 33.03 284 GLY A O 1
ATOM 2302 N N . SER A 1 285 ? 13.361 -17.105 -39.998 1.00 32.38 285 SER A N 1
ATOM 2303 C CA . SER A 1 285 ? 14.196 -18.290 -39.905 1.00 32.38 285 SER A CA 1
ATOM 2304 C C . SER A 1 285 ? 15.658 -17.978 -40.219 1.00 32.38 285 SER A C 1
ATOM 2306 O O . SER A 1 285 ? 15.973 -17.540 -41.319 1.00 32.38 285 SER A O 1
ATOM 2308 N N . THR A 1 286 ? 16.566 -18.355 -39.326 1.00 30.41 286 THR A N 1
ATOM 2309 C CA . THR A 1 286 ? 17.849 -18.951 -39.728 1.00 30.41 286 THR A CA 1
ATOM 2310 C C . THR A 1 286 ? 18.155 -20.109 -38.784 1.00 30.41 286 THR A C 1
ATOM 2312 O O . THR A 1 286 ? 18.792 -19.982 -37.742 1.00 30.41 286 THR A O 1
ATOM 2315 N N . GLN A 1 287 ? 17.637 -21.281 -39.151 1.00 34.25 287 GLN A N 1
ATOM 2316 C CA . GLN A 1 287 ? 18.080 -22.560 -38.611 1.00 34.25 287 GLN A CA 1
ATOM 2317 C C . GLN A 1 287 ? 19.535 -22.794 -39.042 1.00 34.25 287 GLN A C 1
ATOM 2319 O O . GLN A 1 287 ? 19.791 -23.048 -40.215 1.00 34.25 287 GLN A O 1
ATOM 2324 N N . ARG A 1 288 ? 20.479 -22.830 -38.097 1.00 31.45 288 ARG A N 1
ATOM 2325 C CA . ARG A 1 288 ? 21.595 -23.781 -38.206 1.00 31.45 288 ARG A CA 1
ATOM 2326 C C . ARG A 1 288 ? 21.184 -25.039 -37.453 1.00 31.45 288 ARG A C 1
ATOM 2328 O O . ARG A 1 288 ? 21.322 -25.126 -36.236 1.00 31.45 288 ARG A O 1
ATOM 2335 N N . LYS A 1 289 ? 20.623 -26.005 -38.186 1.00 31.39 289 LYS A N 1
ATOM 2336 C CA . LYS A 1 289 ? 20.434 -27.377 -37.703 1.00 31.39 289 LYS A CA 1
ATOM 2337 C C . LYS A 1 289 ? 21.819 -27.987 -37.464 1.00 31.39 289 LYS A C 1
ATOM 2339 O O . LYS A 1 289 ? 22.509 -28.319 -38.420 1.00 31.39 289 LYS A O 1
ATOM 2344 N N . ARG A 1 290 ? 22.219 -28.172 -36.204 1.00 29.95 290 ARG A N 1
ATOM 2345 C CA . ARG A 1 290 ? 23.189 -29.219 -35.855 1.00 29.95 290 ARG A CA 1
ATOM 2346 C C . ARG A 1 290 ? 22.398 -30.509 -35.643 1.00 29.95 290 ARG A C 1
ATOM 2348 O O . ARG A 1 290 ? 21.676 -30.644 -34.660 1.00 29.95 290 ARG A O 1
ATOM 2355 N N . GLN A 1 291 ? 22.477 -31.405 -36.625 1.00 28.27 291 GLN A N 1
ATOM 2356 C CA . GLN A 1 291 ? 22.006 -32.784 -36.525 1.00 28.27 291 GLN A CA 1
ATOM 2357 C C . GLN A 1 291 ? 22.795 -33.504 -35.425 1.00 28.27 291 GLN A C 1
ATOM 2359 O O . GLN A 1 291 ? 23.994 -33.712 -35.569 1.00 28.27 291 GLN A O 1
ATOM 2364 N N . PHE A 1 292 ? 22.115 -33.938 -34.366 1.00 28.70 292 PHE A N 1
ATOM 2365 C CA . PHE A 1 292 ? 22.520 -35.135 -33.635 1.00 28.70 292 PHE A CA 1
ATOM 2366 C C . PHE A 1 292 ? 21.683 -36.288 -34.196 1.00 28.70 292 PHE A C 1
ATOM 2368 O O . PHE A 1 292 ? 20.471 -36.340 -33.989 1.00 28.70 292 PHE A O 1
ATOM 2375 N N . LYS A 1 293 ? 22.314 -37.172 -34.977 1.00 30.05 293 LYS A N 1
ATOM 2376 C CA . LYS A 1 293 ? 21.729 -38.457 -35.374 1.00 30.05 293 LYS A CA 1
ATOM 2377 C C . LYS A 1 293 ? 21.765 -39.375 -34.149 1.00 30.05 293 LYS A C 1
ATOM 2379 O O . LYS A 1 293 ? 22.846 -39.783 -33.743 1.00 30.05 293 LYS A O 1
ATOM 2384 N N . SER A 1 294 ? 20.611 -39.714 -33.577 1.00 29.27 294 SER A N 1
ATOM 2385 C CA . SER A 1 294 ? 20.474 -40.934 -32.777 1.00 29.27 294 SER A CA 1
ATOM 2386 C C . SER A 1 294 ? 19.821 -42.000 -33.654 1.00 29.27 294 SER A C 1
ATOM 2388 O O . SER A 1 294 ? 18.648 -41.937 -34.015 1.00 29.27 294 SER A O 1
ATOM 2390 N N . THR A 1 295 ? 20.637 -42.958 -34.077 1.00 32.38 295 THR A N 1
ATOM 2391 C CA . THR A 1 295 ? 20.231 -44.078 -34.920 1.00 32.38 295 THR A CA 1
ATOM 2392 C C . THR A 1 295 ? 19.718 -45.198 -34.027 1.00 32.38 295 THR A C 1
ATOM 2394 O O . THR A 1 295 ? 20.516 -45.935 -33.460 1.00 32.38 295 THR A O 1
ATOM 2397 N N . ILE A 1 296 ? 18.400 -45.359 -33.911 1.00 34.19 296 ILE A N 1
ATOM 2398 C CA . ILE A 1 296 ? 17.792 -46.658 -33.592 1.00 34.19 296 ILE A CA 1
ATOM 2399 C C . ILE A 1 296 ? 16.562 -46.799 -34.489 1.00 34.19 296 ILE A C 1
ATOM 2401 O O . ILE A 1 296 ? 15.614 -46.024 -34.376 1.00 34.19 296 ILE A O 1
ATOM 2405 N N . SER A 1 297 ? 16.607 -47.752 -35.425 1.00 42.22 297 SER A N 1
ATOM 2406 C CA . SER A 1 297 ? 15.498 -48.025 -36.339 1.00 42.22 297 SER A CA 1
ATOM 2407 C C . SER A 1 297 ? 14.300 -48.608 -35.585 1.00 42.22 297 SER A C 1
ATOM 2409 O O . SER A 1 297 ? 14.435 -49.393 -34.640 1.00 42.22 297 SER A O 1
ATOM 2411 N N . ASN A 1 298 ? 13.107 -48.220 -36.034 1.00 43.16 298 ASN A N 1
ATOM 2412 C CA . ASN A 1 298 ? 11.808 -48.587 -35.467 1.00 43.16 298 ASN A CA 1
ATOM 2413 C C . ASN A 1 298 ? 11.473 -50.092 -35.552 1.00 43.16 298 ASN A C 1
ATOM 2415 O O . ASN A 1 298 ? 10.438 -50.516 -35.033 1.00 43.16 298 ASN A O 1
ATOM 2419 N N . ASP A 1 299 ? 12.337 -50.908 -36.155 1.00 45.66 299 ASP A N 1
ATOM 2420 C CA . ASP A 1 299 ? 12.069 -52.329 -36.382 1.00 45.66 299 ASP A CA 1
ATOM 2421 C C . ASP A 1 299 ? 12.496 -53.207 -35.196 1.00 45.66 299 ASP A C 1
ATOM 2423 O O . ASP A 1 299 ? 11.792 -54.157 -34.848 1.00 45.66 299 ASP A O 1
ATOM 2427 N N . LYS A 1 300 ? 13.541 -52.820 -34.444 1.00 44.91 300 LYS A N 1
ATOM 2428 C CA . LYS A 1 300 ? 13.942 -53.537 -33.212 1.00 44.91 300 LYS A CA 1
ATOM 2429 C C . LYS A 1 300 ? 12.953 -53.355 -32.053 1.00 44.91 300 LYS A C 1
ATOM 2431 O O . LYS A 1 300 ? 12.813 -54.245 -31.214 1.00 44.91 300 LYS A O 1
ATOM 2436 N N . TYR A 1 301 ? 12.224 -52.236 -32.007 1.00 41.84 301 TYR A N 1
ATOM 2437 C CA . TYR A 1 301 ? 11.244 -51.970 -30.945 1.00 41.84 301 TYR A CA 1
ATOM 2438 C C . TYR A 1 301 ? 9.967 -52.816 -31.102 1.00 41.84 301 TYR A C 1
ATOM 2440 O O . TYR A 1 301 ? 9.363 -53.237 -30.112 1.00 41.84 301 TYR A O 1
ATOM 2448 N N . LYS A 1 302 ? 9.581 -53.146 -32.344 1.00 46.53 302 LYS A N 1
ATOM 2449 C CA . LYS A 1 302 ? 8.392 -53.966 -32.630 1.00 46.53 302 LYS A CA 1
ATOM 2450 C C . LYS A 1 302 ? 8.600 -55.455 -32.320 1.00 46.53 302 LYS A C 1
ATOM 2452 O O . LYS A 1 302 ? 7.658 -56.107 -31.861 1.00 46.53 302 LYS A O 1
ATOM 2457 N N . GLU A 1 303 ? 9.815 -55.990 -32.461 1.00 48.28 303 GLU A N 1
ATOM 2458 C CA . GLU A 1 303 ? 10.119 -57.370 -32.044 1.00 48.28 303 GLU A CA 1
ATOM 2459 C C . GLU A 1 303 ? 10.140 -57.556 -30.516 1.00 48.28 303 GLU A C 1
ATOM 2461 O O . GLU A 1 303 ? 9.646 -58.567 -30.001 1.00 48.28 303 GLU A O 1
ATOM 2466 N N . LEU A 1 304 ? 10.629 -56.561 -29.766 1.00 46.53 304 LEU A N 1
ATOM 2467 C CA . LEU A 1 304 ? 10.684 -56.603 -28.297 1.00 46.53 304 LEU A CA 1
ATOM 2468 C C . LEU A 1 304 ? 9.290 -56.640 -27.645 1.00 46.53 304 LEU A C 1
ATOM 2470 O O . LEU A 1 304 ? 9.103 -57.293 -26.614 1.00 46.53 304 LEU A O 1
ATOM 2474 N N . ILE A 1 305 ? 8.284 -56.014 -28.267 1.00 50.72 305 ILE A N 1
ATOM 2475 C CA . ILE A 1 305 ? 6.897 -56.048 -27.776 1.00 50.72 305 ILE A CA 1
ATOM 2476 C C . ILE A 1 305 ? 6.208 -57.384 -28.112 1.00 50.72 305 ILE A C 1
ATOM 2478 O O . ILE A 1 305 ? 5.425 -57.888 -27.300 1.00 50.72 305 ILE A O 1
ATOM 2482 N N . LYS A 1 306 ? 6.539 -58.026 -29.244 1.00 51.91 306 LYS A N 1
ATOM 2483 C CA . LYS A 1 306 ? 6.010 -59.362 -29.587 1.00 51.91 306 LYS A CA 1
ATOM 2484 C C . LYS A 1 306 ? 6.550 -60.462 -28.661 1.00 51.91 306 LYS A C 1
ATOM 2486 O O . LYS A 1 306 ? 5.769 -61.312 -28.233 1.00 51.91 306 LYS A O 1
ATOM 2491 N N . LYS A 1 307 ? 7.830 -60.418 -28.262 1.00 52.59 307 LYS A N 1
ATOM 2492 C CA . LYS A 1 307 ? 8.409 -61.403 -27.319 1.00 52.59 307 LYS A CA 1
ATOM 2493 C C . LYS A 1 307 ? 7.870 -61.272 -25.884 1.00 52.59 307 LYS A C 1
ATOM 2495 O O . LYS A 1 307 ? 7.704 -62.288 -25.214 1.00 52.59 307 LYS A O 1
ATOM 2500 N N . LYS A 1 308 ? 7.497 -60.068 -25.422 1.00 51.03 308 LYS A N 1
ATOM 2501 C CA . LYS A 1 308 ? 6.889 -59.874 -24.085 1.00 51.03 308 LYS A CA 1
ATOM 2502 C C . LYS A 1 308 ? 5.428 -60.336 -23.974 1.00 51.03 308 LYS A C 1
ATOM 2504 O O . LYS A 1 308 ? 4.988 -60.641 -22.870 1.00 51.03 308 LYS A O 1
ATOM 2509 N N . ARG A 1 309 ? 4.683 -60.442 -25.082 1.00 50.22 309 ARG A N 1
ATOM 2510 C CA . ARG A 1 309 ? 3.28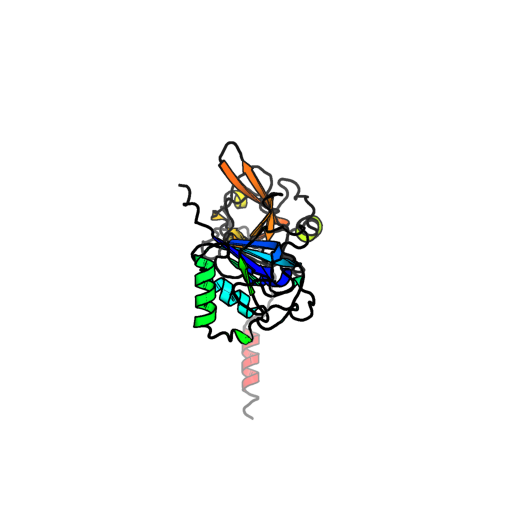8 -60.934 -25.074 1.00 50.22 309 ARG A CA 1
ATOM 2511 C C . ARG A 1 309 ? 3.155 -62.464 -25.065 1.00 50.22 309 ARG A C 1
ATOM 2513 O O . ARG A 1 309 ? 2.122 -62.954 -24.628 1.00 50.22 309 ARG A O 1
ATOM 2520 N N . LYS A 1 310 ? 4.190 -63.217 -25.462 1.00 51.50 310 LYS A N 1
ATOM 2521 C CA . LYS A 1 310 ? 4.191 -64.697 -25.415 1.00 51.50 310 LYS A CA 1
ATOM 2522 C C . LYS A 1 310 ? 4.634 -65.304 -24.071 1.00 51.50 310 LYS A C 1
ATOM 2524 O O . LYS A 1 310 ? 4.371 -66.473 -23.846 1.00 51.50 310 LYS A O 1
ATOM 2529 N N . LYS A 1 311 ? 5.227 -64.528 -23.153 1.00 53.00 311 LYS A N 1
ATOM 2530 C CA . LYS A 1 311 ? 5.639 -64.991 -21.805 1.00 53.00 311 LYS A CA 1
ATOM 2531 C C . LYS A 1 311 ? 4.593 -64.772 -20.694 1.00 53.00 311 LYS A C 1
ATOM 2533 O O . LYS A 1 311 ? 4.917 -64.899 -19.524 1.00 53.00 311 LYS A O 1
ATOM 2538 N N . LYS A 1 312 ? 3.353 -64.411 -21.044 1.00 50.78 312 LYS A N 1
ATOM 2539 C CA . LYS A 1 312 ? 2.251 -64.167 -20.087 1.00 50.78 312 LYS A CA 1
ATOM 2540 C C . LYS A 1 312 ? 1.033 -65.088 -20.297 1.00 50.78 312 LYS A C 1
ATOM 2542 O O . LYS A 1 312 ? -0.051 -64.771 -19.822 1.00 50.78 312 LYS A O 1
ATOM 2547 N N . LYS A 1 313 ? 1.203 -66.180 -21.053 1.00 50.56 313 LYS A N 1
ATOM 2548 C CA . LYS A 1 313 ? 0.166 -67.186 -21.360 1.00 50.56 313 LYS A CA 1
ATOM 2549 C C . LYS A 1 313 ? 0.711 -68.630 -21.367 1.00 50.56 313 LYS A C 1
ATOM 2551 O O . LYS A 1 313 ? 0.241 -69.452 -22.144 1.00 50.56 313 LYS A O 1
ATOM 2556 N N . LEU A 1 314 ? 1.703 -68.912 -20.527 1.00 45.34 314 LEU A N 1
ATOM 2557 C CA . LEU A 1 314 ? 2.115 -70.262 -20.136 1.00 45.34 314 LEU A CA 1
ATOM 2558 C C . LEU A 1 314 ? 2.236 -70.274 -18.620 1.00 45.34 314 LEU A C 1
ATOM 2560 O O . LEU A 1 314 ? 2.879 -69.319 -18.119 1.00 45.34 314 LEU A O 1
#

Foldseek 3Di:
DDDPPFDKDKWKWFAAQVLQVQLQLLPQPFFQDKFKFWFWDPPVDFPAADDDDDDTDTATMMMIIGGVVSPLLVSVVSRPVRHPQLDAQHTVVRHGVNRWTEIEDQDPVNVVSVVVSCVVVVPDRHSGRRTYHHTDDTGTDDPCSTNVNLADDQPQFDFPDPVQQCVPFVVPDLDAPDAQPAPQSDPCNQQLVFFFFKAFRRPRHGWAGSVQHHDPVRRATKGQGTPGSSQWDADPVFQWIAGSRNRTTFAGWDQDPVPSGIMGGGHNRRIDTDGDVVDDDPDDDDDPDPDDDDDDDPPVVVVVVVVVVVVPPD

Radius of gyration: 27.0 Å; Cα contacts (8 Å, |Δi|>4): 622; chains: 1; bounding box: 51×91×71 Å